Protein AF-A0A957JE75-F1 (afdb_monomer_lite)

Foldseek 3Di:
DEEFEDAEPQAAAQRDEAAEEADEALYEQEAGEYQAQRHYEYAEAYEYEYALYEYENAYHVPLHASHYEAHYAYEYEAFQAEQDYPAAAEHENHHAEEYEYEYFLAEFERYCEDEEYHHYAAEYELYEYEHYVYPYYDDYHYPPLYYYDDQCFVDVPVVGRAGDPPGPQAQRGDDPPDQAASVRHGPPQPPHGGRHRDHHFDWAPWDKDKPPPPEAEAPDKIWMAIDTPTGDPKWKWKDQQQPDDIDTDGGDIDHRHDFDWTFMKMWIADSNGIDIDTDTHGYDYDPDPDDDPDDDDD

Radius of gyration: 26.97 Å; chains: 1; bounding box: 72×31×98 Å

Structure (mmCIF, N/CA/C/O backbone):
data_AF-A0A957JE75-F1
#
_entry.id   AF-A0A957JE75-F1
#
loop_
_atom_site.group_PDB
_atom_site.id
_atom_site.type_symbol
_atom_site.label_atom_id
_atom_site.label_alt_id
_atom_site.label_comp_id
_atom_site.label_asym_id
_atom_site.label_entity_id
_atom_site.label_seq_id
_atom_site.pdbx_PDB_ins_code
_atom_site.Cartn_x
_atom_site.Cartn_y
_atom_site.Cartn_z
_atom_site.occupancy
_atom_site.B_iso_or_equiv
_atom_site.auth_seq_id
_atom_site.auth_comp_id
_atom_site.auth_asym_id
_atom_site.auth_atom_id
_atom_site.pdbx_PDB_model_num
ATOM 1 N N . ASP A 1 1 ? -2.297 -13.844 -1.489 1.00 67.19 1 ASP A N 1
ATOM 2 C CA . ASP A 1 1 ? -1.124 -13.106 -2.004 1.00 67.19 1 ASP A CA 1
ATOM 3 C C . ASP A 1 1 ? 0.099 -14.006 -1.980 1.00 67.19 1 ASP A C 1
ATOM 5 O O . ASP A 1 1 ? 0.090 -15.007 -1.263 1.00 67.19 1 ASP A O 1
ATOM 9 N N . SER A 1 2 ? 1.087 -13.730 -2.832 1.00 89.56 2 SER A N 1
ATOM 10 C CA . SER A 1 2 ? 2.343 -14.497 -2.901 1.00 89.56 2 SER A CA 1
ATOM 11 C C . SER A 1 2 ? 3.519 -13.620 -2.486 1.00 89.56 2 SER A C 1
ATOM 13 O O . SER A 1 2 ? 3.562 -12.448 -2.843 1.00 89.56 2 SER A O 1
ATOM 15 N N . GLU A 1 3 ? 4.491 -14.191 -1.779 1.00 96.00 3 GLU A N 1
ATOM 16 C CA . GLU A 1 3 ? 5.727 -13.504 -1.396 1.00 96.00 3 GLU A CA 1
ATOM 17 C C . GLU A 1 3 ? 6.937 -14.233 -1.992 1.00 96.00 3 GLU A C 1
ATOM 19 O O . GLU A 1 3 ? 7.058 -15.456 -1.890 1.00 96.00 3 GLU A O 1
ATOM 24 N N . ILE A 1 4 ? 7.827 -13.472 -2.628 1.00 97.38 4 ILE A N 1
ATOM 25 C CA . ILE A 1 4 ? 9.113 -13.917 -3.163 1.00 97.38 4 ILE A CA 1
ATOM 26 C C . ILE A 1 4 ? 10.176 -13.035 -2.516 1.00 97.38 4 ILE A C 1
ATOM 28 O O . ILE A 1 4 ? 10.316 -11.865 -2.881 1.00 97.38 4 ILE A O 1
ATOM 32 N N . ALA A 1 5 ? 10.910 -13.575 -1.542 1.00 97.31 5 ALA A N 1
ATOM 33 C CA . ALA A 1 5 ? 11.792 -12.763 -0.714 1.00 97.31 5 ALA A CA 1
ATOM 34 C C . ALA A 1 5 ? 13.166 -13.379 -0.437 1.00 97.31 5 ALA A C 1
ATOM 36 O O . ALA A 1 5 ? 13.304 -14.596 -0.311 1.00 97.31 5 ALA A O 1
ATOM 37 N N . GLY A 1 6 ? 14.174 -12.511 -0.300 1.00 96.56 6 GLY A N 1
ATOM 38 C CA . GLY A 1 6 ? 15.517 -12.868 0.169 1.00 96.56 6 GLY A CA 1
ATOM 39 C C . GLY A 1 6 ? 16.325 -13.760 -0.776 1.00 96.56 6 GLY A C 1
ATOM 40 O O . GLY A 1 6 ? 17.253 -14.436 -0.329 1.00 96.56 6 GLY A O 1
ATOM 41 N N . ASN A 1 7 ? 15.971 -13.808 -2.062 1.00 97.06 7 ASN A N 1
ATOM 42 C CA . ASN A 1 7 ? 16.702 -14.595 -3.051 1.00 97.06 7 ASN A CA 1
ATOM 43 C C . ASN A 1 7 ? 17.940 -13.834 -3.540 1.00 97.06 7 ASN A C 1
ATOM 45 O O . ASN A 1 7 ? 17.863 -12.636 -3.782 1.00 97.06 7 ASN A O 1
ATOM 49 N N . ASP A 1 8 ? 19.059 -14.527 -3.748 1.00 95.94 8 ASP A N 1
ATOM 50 C CA . ASP A 1 8 ? 20.241 -13.988 -4.433 1.00 95.94 8 ASP A CA 1
ATOM 51 C C . ASP A 1 8 ? 20.645 -14.955 -5.546 1.00 95.94 8 ASP A C 1
ATOM 53 O O . ASP A 1 8 ? 21.126 -16.064 -5.296 1.00 95.94 8 ASP A O 1
ATOM 57 N N . SER A 1 9 ? 20.395 -14.556 -6.792 1.00 91.31 9 SER A N 1
ATOM 58 C CA . SER A 1 9 ? 20.677 -15.407 -7.952 1.00 91.31 9 SER A CA 1
ATOM 59 C C . SER A 1 9 ? 22.119 -15.289 -8.452 1.00 91.31 9 SER A C 1
ATOM 61 O O . SER A 1 9 ? 22.560 -16.131 -9.238 1.00 91.31 9 SER A O 1
ATOM 63 N N . GLY A 1 10 ? 22.835 -14.209 -8.105 1.00 86.44 10 GLY A N 1
ATOM 64 C CA . GLY A 1 10 ? 24.085 -13.803 -8.765 1.00 86.44 10 GLY A CA 1
ATOM 65 C C . GLY A 1 10 ? 23.980 -13.557 -10.287 1.00 86.44 10 GLY A C 1
ATOM 66 O O . GLY A 1 10 ? 24.978 -13.241 -10.939 1.00 86.44 10 GLY A O 1
ATOM 67 N N . HIS A 1 11 ? 22.786 -13.695 -10.872 1.00 90.75 11 HIS A N 1
ATOM 68 C CA . HIS A 1 11 ? 22.499 -13.670 -12.306 1.00 90.75 11 HIS A CA 1
ATOM 69 C C . HIS A 1 11 ? 21.216 -12.861 -12.574 1.00 90.75 11 HIS A C 1
ATOM 71 O O . HIS A 1 11 ? 20.947 -11.882 -11.895 1.00 90.75 11 HIS A O 1
ATOM 77 N N . TYR A 1 12 ? 20.453 -13.157 -13.621 1.00 93.31 12 TYR A N 1
ATOM 78 C CA . TYR A 1 12 ? 19.257 -12.384 -13.961 1.00 93.31 12 TYR A CA 1
ATOM 79 C C . TYR A 1 12 ? 18.046 -12.824 -13.138 1.00 93.31 12 TYR A C 1
ATOM 81 O O . TYR A 1 12 ? 17.844 -14.024 -12.973 1.00 93.31 12 TYR A O 1
ATOM 89 N N . GLY A 1 13 ? 17.219 -11.863 -12.714 1.00 90.69 13 GLY A N 1
ATOM 90 C CA . GLY A 1 13 ? 15.963 -12.143 -12.017 1.00 90.69 13 GLY A CA 1
ATOM 91 C C . GLY A 1 13 ? 16.210 -12.680 -10.616 1.00 90.69 13 GLY A C 1
ATOM 92 O O . GLY A 1 13 ? 16.097 -13.882 -10.405 1.00 90.69 13 GLY A O 1
ATOM 93 N N . GLY A 1 14 ? 16.555 -11.799 -9.673 1.00 95.50 14 GLY A N 1
ATOM 94 C CA . GLY A 1 14 ? 16.825 -12.201 -8.290 1.00 95.50 14 GLY A CA 1
ATOM 95 C C . GLY A 1 14 ? 15.646 -12.945 -7.667 1.00 95.50 14 GLY A C 1
ATOM 96 O O . GLY A 1 14 ? 15.829 -14.040 -7.147 1.00 95.50 14 GLY A O 1
ATOM 97 N N . GLY A 1 15 ? 14.436 -12.391 -7.781 1.00 96.25 15 GLY A N 1
ATOM 98 C CA . GLY A 1 15 ? 13.202 -13.044 -7.339 1.00 96.25 15 GLY A CA 1
ATOM 99 C C . GLY A 1 15 ? 12.571 -13.922 -8.420 1.00 96.25 15 GLY A C 1
ATOM 100 O O . GLY A 1 15 ? 12.291 -15.097 -8.193 1.00 96.25 15 GLY A O 1
ATOM 101 N N . LEU A 1 16 ? 12.335 -13.355 -9.605 1.00 95.31 16 LEU A N 1
ATOM 102 C CA . LEU A 1 16 ? 11.682 -14.051 -10.713 1.00 95.31 16 LEU A CA 1
ATOM 103 C C . LEU A 1 16 ? 12.345 -13.741 -12.054 1.00 95.31 16 LEU A C 1
ATOM 105 O O . LEU A 1 16 ? 12.547 -12.584 -12.421 1.00 95.31 16 LEU A O 1
ATOM 109 N N . ILE A 1 17 ? 12.585 -14.793 -12.834 1.00 94.00 17 ILE A N 1
ATOM 110 C CA . ILE A 1 17 ? 12.928 -14.689 -14.249 1.00 94.00 17 ILE A CA 1
ATOM 111 C C . ILE A 1 17 ? 11.758 -15.156 -15.117 1.00 94.00 17 ILE A C 1
ATOM 113 O O . ILE A 1 17 ? 11.240 -16.262 -14.964 1.00 94.00 17 ILE A O 1
ATOM 117 N N . VAL A 1 18 ? 11.353 -14.308 -16.059 1.00 92.06 18 VAL A N 1
ATOM 118 C CA . VAL A 1 18 ? 10.288 -14.579 -17.022 1.00 92.06 18 VAL A CA 1
ATOM 119 C C . VAL A 1 18 ? 10.886 -14.632 -18.422 1.00 92.06 18 VAL A C 1
ATOM 121 O O . VAL A 1 18 ? 11.331 -13.628 -18.976 1.00 92.06 18 VAL A O 1
ATOM 124 N N . TYR A 1 19 ? 10.879 -15.823 -19.019 1.00 88.69 19 TYR A N 1
ATOM 125 C CA . TYR A 1 19 ? 11.304 -16.001 -20.408 1.00 88.69 19 TYR A CA 1
ATOM 126 C C . TYR A 1 19 ? 10.191 -15.697 -21.413 1.00 88.69 19 TYR A C 1
ATOM 128 O O . TYR A 1 19 ? 10.504 -15.416 -22.554 1.00 88.69 19 TYR A O 1
ATOM 136 N N . GLY A 1 20 ? 8.914 -15.777 -21.037 1.00 86.12 20 GLY A N 1
ATOM 137 C CA . GLY A 1 20 ? 7.776 -15.580 -21.943 1.00 86.12 20 GLY A CA 1
ATOM 138 C C . GLY A 1 20 ? 6.966 -14.326 -21.623 1.00 86.12 20 GLY A C 1
ATOM 139 O O . GLY A 1 20 ? 7.522 -13.301 -21.233 1.00 86.12 20 GLY A O 1
ATOM 140 N N . GLY A 1 21 ? 5.643 -14.428 -21.789 1.00 87.88 21 GLY A N 1
ATOM 141 C CA . GLY A 1 21 ? 4.718 -13.376 -21.374 1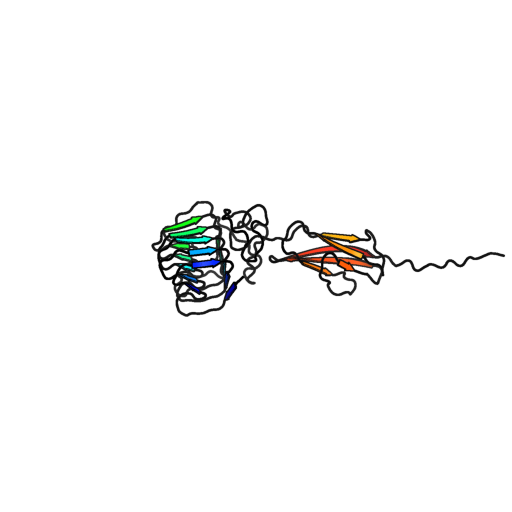.00 87.88 21 GLY A CA 1
ATOM 142 C C . GLY A 1 21 ? 4.731 -13.180 -19.860 1.00 87.88 21 GLY A C 1
ATOM 143 O O . GLY A 1 21 ? 4.819 -14.150 -19.104 1.00 87.88 21 GLY A O 1
ATOM 144 N N . LEU A 1 22 ? 4.670 -11.922 -19.432 1.00 89.88 22 LEU A N 1
ATOM 145 C CA . LEU A 1 22 ? 4.653 -11.542 -18.023 1.00 89.88 22 LEU A CA 1
ATOM 146 C C . LEU A 1 22 ? 3.202 -11.450 -17.539 1.00 89.88 22 LEU A C 1
ATOM 148 O O . LEU A 1 22 ? 2.389 -10.728 -18.103 1.00 89.88 22 LEU A O 1
ATOM 152 N N . THR A 1 23 ? 2.846 -12.181 -16.492 1.00 93.25 23 THR A N 1
ATOM 153 C CA . THR A 1 23 ? 1.568 -11.988 -15.797 1.00 93.25 23 THR A CA 1
ATOM 154 C C . THR A 1 23 ? 1.815 -12.206 -14.324 1.00 93.25 23 THR A C 1
ATOM 156 O O . THR A 1 23 ? 1.984 -13.341 -13.881 1.00 93.25 23 THR A O 1
ATOM 159 N N . VAL A 1 24 ? 1.904 -11.110 -13.581 1.00 95.12 24 VAL A N 1
ATOM 160 C CA . VAL A 1 24 ? 2.144 -11.150 -12.141 1.00 95.12 24 VAL A CA 1
ATOM 161 C C . VAL A 1 24 ? 1.224 -10.143 -11.484 1.00 95.12 24 VAL A C 1
ATOM 163 O O . VAL A 1 24 ? 1.223 -8.967 -11.842 1.00 95.12 24 VAL A O 1
ATOM 166 N N . SER A 1 25 ? 0.440 -10.606 -10.521 1.00 96.56 25 SER A N 1
ATOM 167 C CA . SER A 1 25 ? -0.426 -9.734 -9.747 1.00 96.56 25 SER A CA 1
ATOM 168 C C . SER A 1 25 ? -0.441 -10.116 -8.282 1.00 96.56 25 SER A C 1
ATOM 170 O O . SER A 1 25 ? -0.332 -11.307 -7.978 1.00 96.56 25 SER A O 1
ATOM 172 N N . ARG A 1 26 ? -0.625 -9.138 -7.388 1.00 96.12 26 ARG A N 1
ATOM 173 C CA . ARG A 1 26 ? -0.749 -9.372 -5.938 1.00 96.12 26 ARG A CA 1
ATOM 174 C C . ARG A 1 26 ? 0.416 -10.191 -5.370 1.00 96.12 26 ARG A C 1
ATOM 176 O O . ARG A 1 26 ? 0.237 -11.161 -4.625 1.00 96.12 26 ARG A O 1
ATOM 183 N N . THR A 1 27 ? 1.621 -9.841 -5.816 1.00 97.62 27 THR A N 1
ATOM 184 C CA . THR A 1 27 ? 2.875 -10.463 -5.388 1.00 97.62 27 THR A CA 1
ATOM 185 C C . THR A 1 27 ? 3.784 -9.432 -4.735 1.00 97.62 27 THR A C 1
ATOM 187 O O . THR A 1 27 ? 4.007 -8.353 -5.286 1.00 97.62 27 THR A O 1
ATOM 190 N N . ALA A 1 28 ? 4.350 -9.791 -3.588 1.00 97.56 28 ALA A N 1
ATOM 191 C CA . ALA A 1 28 ? 5.412 -9.038 -2.944 1.00 97.56 28 ALA A CA 1
ATOM 192 C C . ALA A 1 28 ? 6.782 -9.628 -3.308 1.00 97.56 28 ALA A C 1
ATOM 194 O O . ALA A 1 28 ? 7.066 -10.793 -3.037 1.00 97.56 28 ALA A O 1
ATOM 195 N N . PHE A 1 29 ? 7.639 -8.813 -3.914 1.00 98.19 29 PHE A N 1
ATOM 196 C CA . PHE A 1 29 ? 9.048 -9.093 -4.162 1.00 98.19 29 PHE A CA 1
ATOM 197 C C . PHE A 1 29 ? 9.873 -8.301 -3.155 1.00 98.19 29 PHE A C 1
ATOM 199 O O . PHE A 1 29 ? 9.954 -7.077 -3.270 1.00 98.19 29 PHE A O 1
ATOM 206 N N . ILE A 1 30 ? 10.477 -8.969 -2.174 1.00 97.81 30 ILE A N 1
ATOM 207 C CA . ILE A 1 30 ? 11.139 -8.291 -1.052 1.00 97.81 30 ILE A CA 1
ATOM 208 C C . ILE A 1 30 ? 12.606 -8.708 -0.957 1.00 97.81 30 ILE A C 1
ATOM 210 O O . ILE A 1 30 ? 12.916 -9.880 -0.768 1.00 97.81 30 ILE A O 1
ATOM 214 N N . ARG A 1 31 ? 13.533 -7.749 -1.025 1.00 97.75 31 ARG A N 1
ATOM 215 C CA . ARG A 1 31 ? 14.968 -7.990 -0.773 1.00 97.75 31 ARG A CA 1
ATOM 216 C C . ARG A 1 31 ? 15.582 -9.085 -1.644 1.00 97.75 31 ARG A C 1
ATOM 218 O O . ARG A 1 31 ? 16.408 -9.861 -1.173 1.00 97.75 31 ARG A O 1
ATOM 225 N N . ASN A 1 32 ? 15.167 -9.166 -2.906 1.00 98.25 32 ASN A N 1
ATOM 226 C CA . ASN A 1 32 ? 15.790 -10.065 -3.869 1.00 98.25 32 ASN A CA 1
ATOM 227 C C . ASN A 1 32 ? 16.940 -9.368 -4.595 1.00 98.25 32 ASN A C 1
ATOM 229 O O . ASN A 1 32 ? 16.819 -8.210 -4.990 1.00 98.25 32 ASN A O 1
ATOM 233 N N . GLU A 1 33 ? 18.027 -10.092 -4.813 1.00 97.94 33 GLU A N 1
ATOM 234 C CA . GLU A 1 33 ? 19.267 -9.607 -5.400 1.00 97.94 33 GLU A CA 1
ATOM 235 C C . GLU A 1 33 ? 19.603 -10.379 -6.689 1.0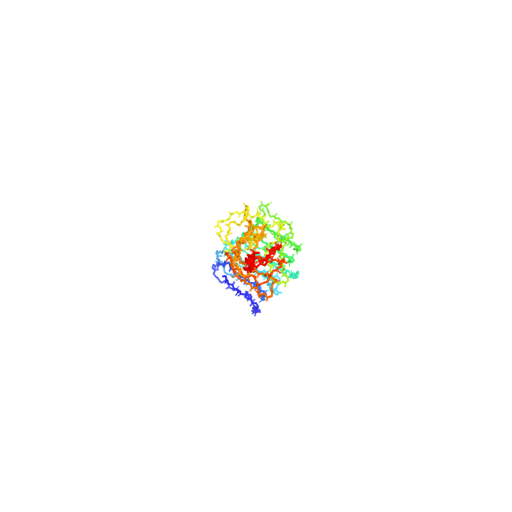0 97.94 33 GLU A C 1
ATOM 237 O O . GLU A 1 33 ? 19.484 -11.605 -6.798 1.00 97.94 33 GLU A O 1
ATOM 242 N N . GLY A 1 34 ? 20.026 -9.640 -7.711 1.00 96.75 34 GLY A N 1
ATOM 243 C CA . GLY A 1 34 ? 20.479 -10.193 -8.982 1.00 96.75 34 GLY A CA 1
ATOM 244 C C . GLY A 1 34 ? 21.497 -9.289 -9.669 1.00 96.75 34 GLY A C 1
ATOM 245 O O . GLY A 1 34 ? 21.784 -8.177 -9.245 1.00 96.75 34 GLY A O 1
ATOM 246 N N . LEU A 1 35 ? 22.055 -9.741 -10.783 1.00 96.94 35 LEU A N 1
ATOM 247 C CA . LEU A 1 35 ? 22.851 -8.929 -11.695 1.00 96.94 35 LEU A CA 1
ATOM 248 C C . LEU A 1 35 ? 21.992 -7.848 -12.370 1.00 96.94 35 LEU A C 1
ATOM 250 O O . LEU A 1 35 ? 22.418 -6.699 -12.455 1.00 96.94 35 LEU A O 1
ATOM 254 N N . ARG A 1 36 ? 20.795 -8.213 -12.846 1.00 95.81 36 ARG A N 1
ATOM 255 C CA . ARG A 1 36 ? 19.779 -7.338 -13.465 1.00 95.81 36 ARG A CA 1
ATOM 256 C C . ARG A 1 36 ? 18.399 -7.824 -13.058 1.00 95.81 36 ARG A C 1
ATOM 258 O O . ARG A 1 36 ? 18.188 -9.039 -13.063 1.00 95.81 36 ARG A O 1
ATOM 265 N N . GLY A 1 37 ? 17.470 -6.908 -12.798 1.00 96.50 37 GLY A N 1
ATOM 266 C CA . GLY A 1 37 ? 16.121 -7.284 -12.372 1.00 96.50 37 GLY A CA 1
ATOM 267 C C . GLY A 1 37 ? 16.162 -7.943 -11.000 1.00 96.50 37 GLY A C 1
ATOM 268 O O . GLY A 1 37 ? 16.026 -9.160 -10.912 1.00 96.50 37 GLY A O 1
ATOM 269 N N . GLY A 1 38 ? 16.419 -7.166 -9.947 1.00 97.44 38 GLY A N 1
ATOM 270 C CA . GLY A 1 38 ? 16.516 -7.701 -8.586 1.00 97.44 38 GLY A CA 1
ATOM 271 C C . GLY A 1 38 ? 15.239 -8.420 -8.172 1.00 97.44 38 GLY A C 1
ATOM 272 O O . GLY A 1 38 ? 15.268 -9.599 -7.841 1.00 97.44 38 GLY A O 1
ATOM 273 N N . GLY A 1 39 ? 14.095 -7.748 -8.303 1.00 97.69 39 GLY A N 1
ATOM 274 C CA . GLY A 1 39 ? 12.789 -8.373 -8.100 1.00 97.69 39 GLY A CA 1
ATOM 275 C C . GLY A 1 39 ? 12.414 -9.281 -9.268 1.00 97.69 39 GLY A C 1
ATOM 276 O O . GLY A 1 39 ? 12.197 -10.479 -9.090 1.00 97.69 39 GLY A O 1
ATOM 277 N N . LEU A 1 40 ? 12.368 -8.711 -10.474 1.00 96.81 40 LEU A N 1
ATOM 278 C CA . LEU A 1 40 ? 11.897 -9.390 -11.676 1.00 96.81 40 LEU A CA 1
ATOM 279 C C . LEU A 1 40 ? 12.745 -9.057 -12.905 1.00 96.81 40 LEU A C 1
ATOM 281 O O . LEU A 1 40 ? 13.075 -7.900 -13.165 1.00 96.81 40 LEU A O 1
ATOM 285 N N . TYR A 1 41 ? 13.027 -10.075 -13.715 1.00 95.88 41 TYR A N 1
ATOM 286 C CA . TYR A 1 41 ? 13.671 -9.943 -15.019 1.00 95.88 41 TYR A CA 1
ATOM 287 C C . TYR A 1 41 ? 12.813 -10.575 -16.120 1.00 95.88 41 TYR A C 1
ATOM 289 O O . TYR A 1 41 ? 12.533 -11.771 -16.068 1.00 95.88 41 TYR A O 1
ATOM 297 N N . GLN A 1 42 ? 12.447 -9.807 -17.149 1.00 93.12 42 GLN A N 1
ATOM 298 C CA . GLN A 1 42 ? 11.781 -10.318 -18.352 1.00 93.12 42 GLN A CA 1
ATOM 299 C C . GLN A 1 42 ? 12.757 -10.350 -19.539 1.00 93.12 42 GLN A C 1
ATOM 301 O O . GLN A 1 42 ? 13.325 -9.319 -19.910 1.00 93.12 42 GLN A O 1
ATOM 306 N N . GLN A 1 43 ? 12.953 -11.534 -20.139 1.00 84.69 43 GLN A N 1
ATOM 307 C CA . GLN A 1 43 ? 14.013 -11.766 -21.128 1.00 84.69 43 GLN A CA 1
ATOM 308 C C . GLN A 1 43 ? 13.591 -11.694 -22.598 1.00 84.69 43 GLN A C 1
ATOM 310 O O . GLN A 1 43 ? 14.335 -11.111 -23.382 1.00 84.69 43 GLN A O 1
ATOM 315 N N . LEU A 1 44 ? 12.515 -12.377 -23.015 1.00 78.56 44 LEU A N 1
ATOM 316 C CA . LEU A 1 44 ? 12.165 -12.501 -24.441 1.00 78.56 44 LEU A CA 1
ATOM 317 C C . LEU A 1 44 ? 11.045 -11.548 -24.841 1.00 78.56 44 LEU A C 1
ATOM 319 O O . LEU A 1 44 ? 10.346 -10.982 -24.006 1.00 78.56 44 LEU A O 1
ATOM 323 N N . THR A 1 45 ? 10.892 -11.405 -26.157 1.00 80.00 45 THR A N 1
ATOM 324 C CA . THR A 1 45 ? 9.856 -10.591 -26.775 1.00 80.00 45 THR A CA 1
ATOM 325 C C . THR A 1 45 ? 8.477 -11.181 -26.520 1.00 80.00 45 THR A C 1
ATOM 327 O O . THR A 1 45 ? 8.073 -12.124 -27.202 1.00 80.00 45 THR A O 1
ATOM 330 N N . ALA A 1 46 ? 7.772 -10.643 -2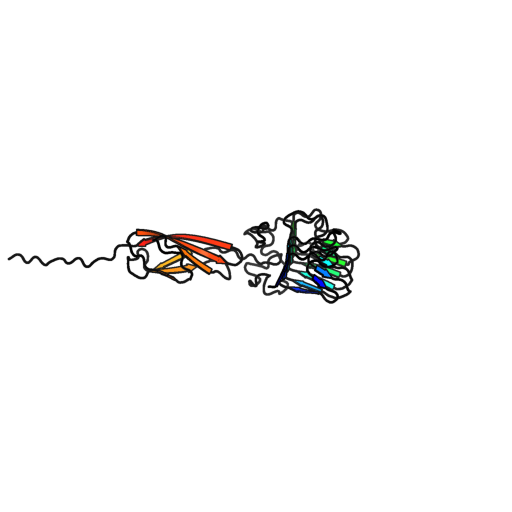5.530 1.00 85.94 46 ALA A N 1
ATOM 331 C CA . ALA A 1 46 ? 6.416 -11.038 -25.196 1.00 85.94 46 ALA A CA 1
ATOM 332 C C . ALA A 1 46 ? 5.681 -9.913 -24.465 1.00 85.94 46 ALA A C 1
ATOM 334 O O . ALA A 1 46 ? 6.292 -9.116 -23.749 1.00 85.94 46 ALA A O 1
ATOM 335 N N . ASP A 1 47 ? 4.364 -9.887 -24.634 1.00 92.75 47 ASP A N 1
ATOM 336 C CA . ASP A 1 47 ? 3.502 -8.951 -23.924 1.00 92.75 47 ASP A CA 1
ATOM 337 C C . ASP A 1 47 ? 3.428 -9.302 -22.433 1.00 92.75 47 ASP A C 1
ATOM 339 O O . ASP A 1 47 ? 3.677 -10.443 -22.020 1.00 92.75 47 ASP A O 1
ATOM 343 N N . GLY A 1 48 ? 3.123 -8.303 -21.614 1.00 93.19 48 GLY A N 1
ATOM 344 C CA . GLY A 1 48 ? 3.219 -8.410 -20.172 1.00 93.19 48 GLY A CA 1
ATOM 345 C C . GLY A 1 48 ? 2.230 -7.533 -19.426 1.00 93.19 48 GLY A C 1
ATOM 346 O O . GLY A 1 48 ? 1.944 -6.419 -19.846 1.00 93.19 48 GLY A O 1
ATOM 347 N N . ILE A 1 49 ? 1.751 -8.021 -18.290 1.00 95.19 49 ILE A N 1
ATOM 348 C CA . ILE A 1 49 ? 0.965 -7.256 -17.328 1.00 95.19 49 ILE A CA 1
ATOM 349 C C . ILE A 1 49 ? 1.530 -7.529 -15.933 1.00 95.19 49 ILE A C 1
ATOM 351 O O . ILE A 1 49 ? 1.658 -8.685 -15.518 1.00 95.19 49 ILE A O 1
ATOM 355 N N . ALA A 1 50 ? 1.861 -6.464 -15.208 1.00 96.88 50 ALA A N 1
ATOM 356 C CA . ALA A 1 50 ? 2.181 -6.521 -13.790 1.00 96.88 50 ALA A CA 1
ATOM 357 C C . ALA A 1 50 ? 1.287 -5.541 -13.024 1.00 96.88 50 ALA A C 1
ATOM 359 O O . ALA A 1 50 ? 1.408 -4.330 -13.214 1.00 96.88 50 ALA A O 1
ATOM 360 N N . THR A 1 51 ? 0.403 -6.061 -12.167 1.00 97.94 51 THR A N 1
ATOM 361 C CA . THR A 1 51 ? -0.585 -5.261 -11.424 1.00 97.94 51 THR A CA 1
ATOM 362 C C . THR A 1 51 ? -0.565 -5.515 -9.922 1.00 97.94 51 THR A C 1
ATOM 364 O O . THR A 1 51 ? -0.387 -6.649 -9.502 1.00 97.94 51 THR A O 1
ATOM 367 N N . ASN A 1 52 ? -0.787 -4.499 -9.087 1.00 97.56 52 ASN A N 1
ATOM 368 C CA . ASN A 1 52 ? -0.906 -4.666 -7.626 1.00 97.56 52 ASN A CA 1
ATOM 369 C C . ASN A 1 52 ? 0.283 -5.419 -7.010 1.00 97.56 52 ASN A C 1
ATOM 371 O O . ASN A 1 52 ? 0.091 -6.339 -6.219 1.00 97.56 52 ASN A O 1
ATOM 375 N N . ASN A 1 53 ? 1.511 -5.124 -7.439 1.00 98.31 53 ASN A N 1
ATOM 376 C CA . ASN A 1 53 ? 2.693 -5.793 -6.895 1.00 98.31 53 ASN A CA 1
ATOM 377 C C . ASN A 1 53 ? 3.514 -4.826 -6.053 1.00 98.31 53 ASN A C 1
ATOM 379 O O . ASN A 1 53 ? 3.681 -3.656 -6.404 1.00 98.31 53 ASN A O 1
ATOM 383 N N . LEU A 1 54 ? 4.089 -5.360 -4.982 1.00 98.31 54 LEU A N 1
ATOM 384 C CA . LEU A 1 54 ? 5.063 -4.668 -4.155 1.00 98.31 54 LEU A CA 1
ATOM 385 C C . LEU A 1 54 ? 6.468 -5.101 -4.571 1.00 98.31 54 LEU A C 1
ATOM 387 O O . LEU A 1 54 ? 6.760 -6.292 -4.633 1.00 98.31 54 LEU A O 1
ATOM 391 N N . PHE A 1 55 ? 7.356 -4.142 -4.805 1.00 98.56 55 PHE A N 1
ATOM 392 C CA . PHE A 1 55 ? 8.787 -4.370 -4.959 1.00 98.56 55 PHE A CA 1
ATOM 393 C C . PHE A 1 55 ? 9.524 -3.559 -3.901 1.00 98.56 55 PHE A C 1
ATOM 395 O O . PHE A 1 55 ? 9.731 -2.356 -4.063 1.00 98.56 55 PHE A O 1
ATOM 402 N N . LEU A 1 56 ? 9.935 -4.228 -2.829 1.00 98.00 56 LEU A N 1
ATOM 403 C CA . LEU A 1 56 ? 10.570 -3.598 -1.681 1.00 98.00 56 LEU A CA 1
ATOM 404 C C . LEU A 1 56 ? 12.025 -4.038 -1.561 1.00 98.00 56 LEU A C 1
ATOM 406 O O . LEU A 1 56 ? 12.318 -5.230 -1.535 1.00 98.00 56 LEU A O 1
ATOM 410 N N . ASP A 1 57 ? 12.943 -3.078 -1.475 1.00 97.81 57 ASP A N 1
ATOM 411 C CA . ASP A 1 57 ? 14.364 -3.332 -1.211 1.00 97.81 57 ASP A CA 1
ATOM 412 C C . ASP A 1 57 ? 15.023 -4.352 -2.170 1.00 97.81 57 ASP A C 1
ATOM 414 O O . ASP A 1 57 ? 15.984 -5.022 -1.802 1.00 97.81 57 ASP A O 1
ATOM 418 N N . ASN A 1 58 ? 14.552 -4.491 -3.409 1.00 98.19 58 ASN A N 1
ATOM 419 C CA . ASN A 1 58 ? 15.202 -5.380 -4.377 1.00 98.19 58 ASN A CA 1
ATOM 420 C C . ASN A 1 58 ? 16.467 -4.737 -4.965 1.00 98.19 58 ASN A C 1
ATOM 422 O O . ASN A 1 58 ? 16.548 -3.517 -5.123 1.00 98.19 58 ASN A O 1
ATOM 426 N N . GLY A 1 59 ? 17.470 -5.539 -5.315 1.00 97.75 59 GLY A N 1
ATOM 427 C CA . GLY A 1 59 ? 18.768 -5.062 -5.776 1.00 97.75 59 GLY A CA 1
ATOM 428 C C . GLY A 1 59 ? 19.276 -5.692 -7.063 1.00 97.75 59 GLY A C 1
ATOM 429 O O . GLY A 1 59 ? 19.090 -6.870 -7.349 1.00 97.75 59 GLY A O 1
ATOM 430 N N . ALA A 1 60 ? 19.916 -4.853 -7.875 1.00 97.69 60 ALA A N 1
ATOM 431 C CA . ALA A 1 60 ? 20.538 -5.230 -9.128 1.00 97.69 60 ALA A CA 1
ATOM 432 C C . ALA A 1 60 ? 21.983 -4.728 -9.099 1.00 97.69 60 ALA A C 1
ATOM 434 O O . ALA A 1 60 ? 22.208 -3.519 -9.075 1.00 97.69 60 ALA A O 1
ATOM 435 N N . ALA A 1 61 ? 22.966 -5.628 -9.118 1.00 97.50 61 ALA A N 1
ATOM 436 C CA . ALA A 1 61 ? 24.385 -5.275 -9.027 1.00 97.50 61 ALA A CA 1
ATOM 437 C C . ALA A 1 61 ? 24.866 -4.388 -10.192 1.00 97.50 61 ALA A C 1
ATOM 439 O O . ALA A 1 61 ? 25.822 -3.631 -10.048 1.00 97.50 61 ALA A O 1
ATOM 440 N N . SER A 1 62 ? 24.201 -4.464 -11.350 1.00 96.62 62 SER A N 1
ATOM 441 C CA . SER A 1 62 ? 24.456 -3.572 -12.492 1.00 96.62 62 SER A CA 1
ATOM 442 C C . SER A 1 62 ? 23.856 -2.168 -12.341 1.00 96.62 62 SER A C 1
ATOM 444 O O . SER A 1 62 ? 24.167 -1.297 -13.149 1.00 96.62 62 SER A O 1
ATOM 446 N N . GLY A 1 63 ? 22.972 -1.951 -11.361 1.00 96.69 63 GLY A N 1
ATOM 447 C CA . GLY A 1 63 ? 22.124 -0.760 -11.263 1.00 96.69 63 GLY A CA 1
ATOM 448 C C . GLY A 1 63 ? 20.971 -0.733 -12.276 1.00 96.69 63 GLY A C 1
ATOM 449 O O . GLY A 1 63 ? 20.232 0.247 -12.339 1.00 96.69 63 GLY A O 1
ATOM 450 N N . GLU A 1 64 ? 20.791 -1.783 -13.084 1.00 96.19 64 GLU A N 1
ATOM 451 C CA . GLU A 1 64 ? 19.725 -1.863 -14.084 1.00 96.19 64 GLU A CA 1
ATOM 452 C C . GLU A 1 64 ? 18.541 -2.675 -13.540 1.00 96.19 64 GLU A C 1
ATOM 454 O O . GLU A 1 64 ? 18.555 -3.911 -13.534 1.00 96.19 64 GLU A O 1
ATOM 459 N N . GLY A 1 65 ? 17.496 -1.964 -13.112 1.00 97.38 65 GLY A N 1
ATOM 460 C CA . GLY A 1 65 ? 16.232 -2.568 -12.707 1.00 97.38 65 GLY A CA 1
ATOM 461 C C . GLY A 1 65 ? 16.343 -3.242 -11.348 1.00 97.38 65 GLY A C 1
ATOM 462 O O . GLY A 1 65 ? 16.302 -4.466 -11.254 1.00 97.38 65 GLY A O 1
ATOM 463 N N . HIS A 1 66 ? 16.501 -2.448 -10.292 1.00 98.44 66 HIS A N 1
ATOM 464 C CA . HIS A 1 66 ? 16.444 -2.929 -8.913 1.00 98.44 66 HIS A CA 1
ATOM 465 C C . HIS A 1 66 ? 15.151 -3.709 -8.664 1.00 98.44 66 HIS A C 1
ATOM 467 O O . HIS A 1 66 ? 15.194 -4.849 -8.209 1.00 98.44 66 HIS A O 1
ATOM 473 N N . ALA A 1 67 ? 14.015 -3.144 -9.062 1.00 98.38 67 ALA A N 1
ATOM 474 C CA . ALA A 1 67 ? 12.724 -3.803 -8.992 1.00 98.38 67 ALA A CA 1
ATOM 475 C C . ALA A 1 67 ? 12.461 -4.641 -10.249 1.00 98.38 67 ALA A C 1
ATOM 477 O O . ALA A 1 67 ? 12.306 -5.858 -10.150 1.00 98.38 67 ALA A O 1
ATOM 478 N N . LEU A 1 68 ? 12.448 -4.008 -11.428 1.00 97.62 68 LEU A N 1
ATOM 479 C CA . LEU A 1 68 ? 12.098 -4.662 -12.690 1.00 97.62 68 LEU A CA 1
ATOM 480 C C . LEU A 1 68 ? 13.122 -4.361 -13.783 1.00 97.62 68 LEU A C 1
ATOM 482 O O . LEU A 1 68 ? 13.470 -3.206 -14.032 1.00 97.62 68 LEU A O 1
ATOM 486 N N . TYR A 1 69 ? 13.531 -5.399 -14.505 1.00 97.12 69 TYR A N 1
ATOM 487 C CA . TYR A 1 69 ? 14.288 -5.279 -15.745 1.00 97.12 69 TYR A CA 1
ATOM 488 C C . TYR A 1 69 ? 13.492 -5.856 -16.916 1.00 97.12 69 TYR A C 1
ATOM 490 O O . TYR A 1 69 ? 13.154 -7.041 -16.921 1.00 97.12 69 TYR A O 1
ATOM 498 N N . LEU A 1 70 ? 13.239 -5.029 -17.930 1.00 95.31 70 LEU A N 1
ATOM 499 C CA . LEU A 1 70 ? 12.499 -5.375 -19.143 1.00 95.31 70 LEU A CA 1
ATOM 500 C C . LEU A 1 70 ? 13.467 -5.387 -20.335 1.00 95.31 70 LEU A C 1
ATOM 502 O O . LEU A 1 70 ? 13.817 -4.346 -20.901 1.00 95.31 70 LEU A O 1
ATOM 506 N N . GLY A 1 71 ? 13.964 -6.583 -20.664 1.00 88.81 71 GLY A N 1
ATOM 507 C CA . GLY A 1 71 ? 15.109 -6.778 -21.555 1.00 88.81 71 GLY A CA 1
ATOM 508 C C . GLY A 1 71 ? 14.798 -6.837 -23.050 1.00 88.81 71 GLY A C 1
ATOM 509 O O . GLY A 1 71 ? 15.666 -6.496 -23.855 1.00 88.81 71 GLY A O 1
ATOM 510 N N . ALA A 1 72 ? 13.592 -7.243 -23.448 1.00 78.69 72 ALA A N 1
ATOM 511 C CA . ALA A 1 72 ? 13.240 -7.454 -24.854 1.00 78.69 72 ALA A CA 1
ATOM 512 C C . ALA A 1 72 ? 11.852 -6.915 -25.213 1.00 78.69 72 ALA A C 1
ATOM 514 O O . ALA A 1 72 ? 11.008 -6.691 -24.352 1.00 78.69 72 ALA A O 1
ATOM 515 N N . GLY A 1 73 ? 11.640 -6.692 -26.514 1.00 72.12 73 GLY A N 1
ATOM 516 C CA . GLY A 1 73 ? 10.488 -5.947 -27.013 1.00 72.12 73 GLY A CA 1
ATOM 517 C C . GLY A 1 73 ? 9.146 -6.666 -26.871 1.00 72.12 73 GLY A C 1
ATOM 518 O O . GLY A 1 73 ? 9.046 -7.835 -27.168 1.00 72.12 73 GLY A O 1
ATOM 519 N N . GLY A 1 74 ? 8.098 -5.962 -26.475 1.00 89.12 74 GLY A N 1
ATOM 520 C CA . GLY A 1 74 ? 6.718 -6.438 -26.317 1.00 89.12 74 GLY A CA 1
ATOM 521 C C . GLY A 1 74 ? 5.874 -5.275 -25.798 1.00 89.12 74 GLY A C 1
ATOM 522 O O . GLY A 1 74 ? 6.432 -4.195 -25.591 1.00 89.12 74 GLY A O 1
ATOM 523 N N . GLN A 1 75 ? 4.567 -5.448 -25.615 1.00 94.75 75 GLN A N 1
ATOM 524 C CA . GLN A 1 75 ? 3.732 -4.476 -24.902 1.00 94.75 75 GLN A CA 1
ATOM 525 C C . GLN A 1 75 ? 3.650 -4.873 -23.427 1.00 94.75 75 GLN A C 1
ATOM 527 O O . GLN A 1 75 ? 3.073 -5.909 -23.109 1.00 94.75 75 GLN A O 1
ATOM 532 N N . VAL A 1 76 ? 4.223 -4.074 -22.527 1.00 96.12 76 VAL A N 1
ATOM 533 C CA . VAL A 1 76 ? 4.166 -4.325 -21.080 1.00 96.12 76 VAL A CA 1
ATOM 534 C C . VAL A 1 76 ? 3.382 -3.221 -20.383 1.00 96.12 76 VAL A C 1
ATOM 536 O O . VAL A 1 76 ? 3.740 -2.045 -20.467 1.00 96.12 76 VAL A O 1
ATOM 539 N N . GLU A 1 77 ? 2.332 -3.606 -19.668 1.00 97.31 77 GLU A N 1
ATOM 540 C CA . GLU A 1 77 ? 1.563 -2.723 -18.797 1.00 97.31 77 GLU A CA 1
ATOM 541 C C . GLU A 1 77 ? 1.956 -2.959 -17.338 1.00 97.31 77 GLU A C 1
ATOM 543 O O . GLU A 1 77 ? 1.851 -4.065 -16.806 1.00 97.31 77 GLU A O 1
ATOM 548 N N . LEU A 1 78 ? 2.431 -1.900 -16.696 1.00 98.56 78 LEU A N 1
ATOM 549 C CA . LEU A 1 78 ? 2.763 -1.853 -15.283 1.00 98.56 78 LEU A CA 1
ATOM 550 C C . LEU A 1 78 ? 1.748 -0.928 -14.616 1.00 98.56 78 LEU A C 1
ATOM 552 O O . LEU A 1 78 ? 1.693 0.256 -14.957 1.00 98.56 78 LEU A O 1
ATOM 556 N N . ALA A 1 79 ? 0.936 -1.449 -13.700 1.00 98.56 79 ALA A N 1
ATOM 557 C CA . ALA A 1 79 ? -0.054 -0.632 -13.009 1.00 98.56 79 ALA A CA 1
ATOM 558 C C . ALA A 1 79 ? -0.169 -0.967 -11.526 1.00 98.56 79 ALA A C 1
ATOM 560 O O . ALA A 1 79 ? 0.017 -2.117 -11.145 1.00 98.56 79 ALA A O 1
ATOM 561 N N . HIS A 1 80 ? -0.492 0.019 -10.686 1.00 98.69 80 HIS A N 1
ATOM 562 C CA . HIS A 1 80 ? -0.661 -0.209 -9.245 1.00 98.69 80 HIS A CA 1
ATOM 563 C C . HIS A 1 80 ? 0.542 -0.929 -8.628 1.00 98.69 80 HIS A C 1
ATOM 565 O O . HIS A 1 80 ? 0.413 -1.909 -7.900 1.00 98.69 80 HIS A O 1
ATOM 571 N N . LEU A 1 81 ? 1.749 -0.496 -8.988 1.00 98.88 81 LEU A N 1
ATOM 572 C CA . LEU A 1 81 ? 2.966 -1.005 -8.373 1.00 98.88 81 LEU A CA 1
ATOM 573 C C . LEU A 1 81 ? 3.359 -0.097 -7.215 1.00 98.88 81 LEU A C 1
ATOM 575 O O . LEU A 1 81 ? 3.305 1.122 -7.349 1.00 98.88 81 LEU A O 1
ATOM 579 N N . THR A 1 82 ? 3.824 -0.680 -6.115 1.00 98.75 82 THR A N 1
ATOM 580 C CA . THR A 1 82 ? 4.566 0.059 -5.089 1.00 98.75 82 THR A CA 1
ATOM 581 C C . THR A 1 82 ? 6.019 -0.378 -5.165 1.00 98.75 82 THR A C 1
ATOM 583 O O . THR A 1 82 ? 6.345 -1.519 -4.846 1.00 98.75 82 THR A O 1
ATOM 586 N N . ILE A 1 83 ? 6.897 0.508 -5.631 1.00 98.81 83 ILE A N 1
ATOM 587 C CA . ILE A 1 83 ? 8.329 0.254 -5.784 1.00 98.81 83 ILE A CA 1
ATOM 588 C C . ILE A 1 83 ? 9.083 1.181 -4.836 1.00 98.81 83 ILE A C 1
ATOM 590 O O . ILE A 1 83 ? 9.147 2.390 -5.057 1.00 98.81 83 ILE A O 1
ATOM 594 N N . ALA A 1 84 ? 9.655 0.613 -3.779 1.00 98.19 84 ALA A N 1
ATOM 595 C CA . ALA A 1 84 ? 10.266 1.377 -2.701 1.00 98.19 84 ALA A CA 1
ATOM 596 C C . ALA A 1 84 ? 11.564 0.734 -2.209 1.00 98.19 84 ALA A C 1
ATOM 598 O O . ALA A 1 84 ? 11.815 -0.461 -2.383 1.00 98.19 84 ALA A O 1
ATOM 599 N N . SER A 1 85 ? 12.394 1.547 -1.567 1.00 96.75 85 SER A N 1
ATOM 600 C CA . SER A 1 85 ? 13.594 1.091 -0.878 1.00 96.75 85 SER A CA 1
ATOM 601 C C . SER A 1 85 ? 13.751 1.864 0.427 1.00 96.75 85 SER A C 1
ATOM 603 O O . SER A 1 85 ? 13.572 3.078 0.457 1.00 96.75 85 SER A O 1
ATOM 605 N N . THR A 1 86 ? 14.113 1.169 1.502 1.00 95.00 86 THR A N 1
ATOM 606 C CA . THR A 1 86 ? 14.393 1.738 2.835 1.00 95.00 86 THR A CA 1
ATOM 607 C C . THR A 1 86 ? 15.653 2.607 2.850 1.00 95.00 86 THR A C 1
ATOM 609 O O . THR A 1 86 ? 15.891 3.377 3.779 1.00 95.00 86 THR A O 1
ATOM 612 N N . SER A 1 87 ? 16.475 2.491 1.808 1.00 90.62 87 SER A N 1
ATOM 613 C CA . SER A 1 87 ? 17.635 3.339 1.555 1.00 90.62 87 SER A CA 1
ATOM 614 C C . SER A 1 87 ? 17.763 3.635 0.065 1.00 90.62 87 SER A C 1
ATOM 616 O O . SER A 1 87 ? 17.417 2.795 -0.767 1.00 90.62 87 SER A O 1
ATOM 618 N N . SER A 1 88 ? 18.265 4.822 -0.283 1.00 91.38 88 SER A N 1
ATOM 619 C CA . SER A 1 88 ? 18.427 5.221 -1.685 1.00 91.38 88 SER A CA 1
ATOM 620 C C . SER A 1 88 ? 19.293 4.215 -2.454 1.00 91.38 88 SER A C 1
ATOM 622 O O . SER A 1 88 ? 20.442 3.961 -2.077 1.00 91.38 88 SER A O 1
ATOM 624 N N . ARG A 1 89 ? 18.745 3.634 -3.531 1.00 92.06 89 ARG A N 1
ATOM 625 C CA . ARG A 1 89 ? 19.445 2.635 -4.354 1.00 92.06 89 ARG A CA 1
ATOM 626 C C . ARG A 1 89 ? 20.173 3.271 -5.543 1.00 92.06 89 ARG A C 1
ATOM 628 O O . ARG A 1 89 ? 19.537 3.967 -6.339 1.00 92.06 89 ARG A O 1
ATOM 635 N N . PRO A 1 90 ? 21.488 3.027 -5.715 1.00 95.25 90 PRO A N 1
ATOM 636 C CA . PRO A 1 90 ? 22.238 3.543 -6.852 1.00 95.25 90 PRO A CA 1
ATOM 637 C C . PRO A 1 90 ? 21.884 2.769 -8.128 1.00 95.25 90 PRO A C 1
ATOM 639 O O . PRO A 1 90 ? 22.444 1.711 -8.402 1.00 95.25 90 PRO A O 1
ATOM 642 N N . GLY A 1 91 ? 20.974 3.324 -8.922 1.00 97.38 91 GLY A N 1
ATOM 643 C CA . GLY A 1 91 ? 20.523 2.727 -10.174 1.00 97.38 91 GLY A CA 1
ATOM 644 C C . GLY A 1 91 ? 19.056 3.018 -10.462 1.00 97.38 91 GLY A C 1
ATOM 645 O O . GLY A 1 91 ? 18.431 3.854 -9.808 1.00 97.38 91 GLY A O 1
ATOM 646 N N . ALA A 1 92 ? 18.522 2.325 -11.464 1.00 98.50 92 ALA A N 1
ATOM 647 C CA . ALA A 1 92 ? 17.135 2.443 -11.883 1.00 98.50 92 ALA A CA 1
ATOM 648 C C . ALA A 1 92 ? 16.225 1.473 -11.119 1.00 98.50 92 ALA A C 1
ATOM 650 O O . ALA A 1 92 ? 16.554 0.289 -11.020 1.00 98.50 92 ALA A O 1
ATOM 651 N N . ALA A 1 93 ? 15.066 1.934 -10.643 1.00 98.75 93 ALA A N 1
ATOM 652 C CA . ALA A 1 93 ? 14.032 1.065 -10.078 1.00 98.75 93 ALA A CA 1
ATOM 653 C C . ALA A 1 93 ? 13.475 0.134 -11.164 1.00 98.75 93 ALA A C 1
ATOM 655 O O . ALA A 1 93 ? 13.505 -1.092 -11.030 1.00 98.75 93 ALA A O 1
ATOM 656 N N . ILE A 1 94 ? 13.061 0.729 -12.285 1.00 98.69 94 ILE A N 1
ATOM 657 C CA . ILE A 1 94 ? 12.630 0.037 -13.499 1.00 98.69 94 ILE A CA 1
ATOM 658 C C . ILE A 1 94 ? 13.624 0.354 -14.617 1.00 98.69 94 ILE A C 1
ATOM 660 O O . ILE A 1 94 ? 13.862 1.521 -14.932 1.00 98.69 94 ILE A O 1
ATOM 664 N N . ALA A 1 95 ? 14.185 -0.676 -15.248 1.00 98.06 95 ALA A N 1
ATOM 665 C CA . ALA A 1 95 ? 15.021 -0.533 -16.435 1.00 98.06 95 ALA A CA 1
ATOM 666 C C . ALA A 1 95 ? 14.327 -1.129 -17.661 1.00 98.06 95 ALA A C 1
ATOM 668 O O . ALA A 1 95 ? 14.101 -2.337 -17.733 1.00 98.06 95 ALA A O 1
ATOM 669 N N . VAL A 1 96 ? 14.035 -0.279 -18.643 1.00 97.50 96 VAL A N 1
ATOM 670 C CA . VAL A 1 96 ? 13.488 -0.659 -19.944 1.00 97.50 96 VAL A CA 1
ATOM 671 C C . VAL A 1 96 ? 14.589 -0.587 -20.991 1.00 97.50 96 VAL A C 1
ATOM 673 O O . VAL A 1 96 ? 15.126 0.482 -21.291 1.00 97.50 96 VAL A O 1
ATOM 676 N N . VAL A 1 97 ? 14.923 -1.733 -21.578 1.00 95.25 97 VAL A N 1
ATOM 677 C CA . VAL A 1 97 ? 15.916 -1.794 -22.655 1.00 95.25 97 VAL A CA 1
ATOM 678 C C . VAL A 1 97 ? 15.256 -1.594 -24.009 1.00 95.25 97 VAL A C 1
ATOM 680 O O . VAL A 1 97 ? 15.759 -0.817 -24.811 1.00 95.25 97 VAL A O 1
ATOM 683 N N . SER A 1 98 ? 14.139 -2.273 -24.273 1.00 92.62 98 SER A N 1
ATOM 684 C CA . SER A 1 98 ? 13.397 -2.201 -25.538 1.00 92.62 98 SER A CA 1
ATOM 685 C C . SER A 1 98 ? 11.915 -2.545 -25.327 1.00 92.62 98 SER A C 1
ATOM 687 O O . SER A 1 98 ? 11.527 -2.929 -24.229 1.00 92.62 98 SER A O 1
ATOM 689 N N . GLY A 1 99 ? 11.088 -2.415 -26.371 1.00 92.44 99 GLY A N 1
ATOM 690 C CA . GLY A 1 99 ? 9.641 -2.672 -26.304 1.00 92.44 99 GLY A CA 1
ATOM 691 C C . GLY A 1 99 ? 8.811 -1.424 -26.049 1.00 92.44 99 GLY A C 1
ATOM 692 O O . GLY A 1 99 ? 9.338 -0.314 -26.069 1.00 92.44 99 GLY A O 1
ATOM 693 N N . THR A 1 100 ? 7.514 -1.608 -25.838 1.00 96.00 100 THR A N 1
ATOM 694 C CA . THR A 1 100 ? 6.593 -0.550 -25.433 1.00 96.00 100 THR A CA 1
ATOM 695 C C . THR A 1 100 ? 6.158 -0.813 -24.004 1.00 96.00 100 THR A C 1
ATOM 697 O O . THR A 1 100 ? 5.614 -1.875 -23.711 1.00 96.00 100 THR A O 1
ATOM 700 N N . VAL A 1 101 ? 6.405 0.142 -23.115 1.00 97.56 101 VAL A N 1
ATOM 701 C CA . VAL A 1 101 ? 6.103 -0.007 -21.688 1.00 97.56 101 VAL A CA 1
ATOM 702 C C . VAL A 1 101 ? 5.251 1.162 -21.240 1.00 97.56 101 VAL A C 1
ATOM 704 O O . VAL A 1 101 ? 5.590 2.312 -21.519 1.00 97.56 101 VAL A O 1
ATOM 707 N N . GLN A 1 102 ? 4.163 0.861 -20.543 1.00 98.31 102 GLN A N 1
ATOM 708 C CA . GLN A 1 102 ? 3.310 1.859 -19.915 1.00 98.31 102 GLN A CA 1
ATOM 709 C C . GLN A 1 102 ? 3.354 1.673 -18.403 1.00 98.31 102 GLN A C 1
ATOM 711 O O . GLN A 1 102 ? 3.028 0.592 -17.920 1.00 98.31 102 GLN A O 1
ATOM 716 N N . LEU A 1 103 ? 3.737 2.719 -17.676 1.00 98.81 103 LEU A N 1
ATOM 717 C CA . LEU A 1 103 ? 3.673 2.762 -16.217 1.00 98.81 103 LEU A CA 1
ATOM 718 C C . LEU A 1 103 ? 2.517 3.668 -15.787 1.00 98.81 103 LEU A C 1
ATOM 720 O O . LEU A 1 103 ? 2.539 4.862 -16.089 1.00 98.81 103 LEU A O 1
ATOM 724 N N . ARG A 1 104 ? 1.511 3.119 -15.105 1.00 98.75 104 ARG A N 1
ATOM 725 C CA . ARG A 1 104 ? 0.358 3.881 -14.607 1.00 98.75 104 ARG A CA 1
ATOM 726 C C . ARG A 1 104 ? 0.084 3.622 -13.133 1.00 98.75 104 ARG A C 1
ATOM 728 O O . ARG A 1 104 ? 0.394 2.544 -12.634 1.00 98.75 104 ARG A O 1
ATOM 735 N N . ASN A 1 105 ? -0.524 4.579 -12.436 1.00 98.81 105 ASN A N 1
ATOM 736 C CA . ASN A 1 105 ? -1.023 4.407 -11.065 1.00 98.81 105 ASN A CA 1
ATOM 737 C C . ASN A 1 105 ? -0.010 3.784 -10.094 1.00 98.81 105 ASN A C 1
ATOM 739 O O . ASN A 1 105 ? -0.392 3.002 -9.231 1.00 98.81 105 ASN A O 1
ATOM 743 N N . SER A 1 106 ? 1.285 4.040 -10.261 1.00 98.94 106 SER A N 1
ATOM 744 C CA . SER A 1 106 ? 2.332 3.360 -9.497 1.00 98.94 106 SER A CA 1
ATOM 745 C C . SER A 1 106 ? 3.117 4.337 -8.632 1.00 98.94 106 SER A C 1
ATOM 747 O O . SER A 1 106 ? 3.380 5.464 -9.044 1.00 98.94 106 SER A O 1
ATOM 749 N N . ILE A 1 107 ? 3.524 3.890 -7.447 1.00 98.94 107 ILE A N 1
ATOM 750 C CA . ILE A 1 107 ? 4.454 4.604 -6.574 1.00 98.94 107 ILE A CA 1
ATOM 751 C C . ILE A 1 107 ? 5.872 4.128 -6.893 1.00 98.94 107 ILE A C 1
ATOM 753 O O . ILE A 1 107 ? 6.140 2.925 -6.864 1.00 98.94 107 ILE A O 1
ATOM 757 N N . VAL A 1 108 ? 6.793 5.055 -7.162 1.00 98.88 108 VAL A N 1
ATOM 758 C CA . VAL A 1 108 ? 8.223 4.754 -7.337 1.00 98.88 108 VAL A CA 1
ATOM 759 C C . VAL A 1 108 ? 9.052 5.713 -6.493 1.00 98.88 108 VAL A C 1
ATOM 761 O O . VAL A 1 108 ? 9.091 6.913 -6.775 1.00 98.88 108 VAL A O 1
ATOM 764 N N . THR A 1 109 ? 9.733 5.190 -5.471 1.00 98.44 109 THR A N 1
ATOM 765 C CA . THR A 1 109 ? 10.482 6.016 -4.516 1.00 98.44 109 THR A CA 1
ATOM 766 C C . THR A 1 109 ? 11.865 5.487 -4.160 1.00 98.44 109 THR A C 1
ATOM 768 O O . THR A 1 109 ? 12.101 4.277 -4.164 1.00 98.44 109 THR A O 1
ATOM 771 N N . SER A 1 110 ? 12.764 6.405 -3.796 1.00 97.81 110 SER A N 1
ATOM 772 C CA . SER A 1 110 ? 14.078 6.133 -3.189 1.00 97.81 110 SER A CA 1
ATOM 773 C C . SER A 1 110 ? 15.057 5.368 -4.091 1.00 97.81 110 SER A C 1
ATOM 775 O O . SER A 1 110 ? 15.784 4.470 -3.653 1.00 97.81 110 SER A O 1
ATOM 777 N N . HIS A 1 111 ? 15.114 5.749 -5.369 1.00 98.50 111 HIS A N 1
ATOM 778 C CA . HIS A 1 111 ? 16.075 5.232 -6.350 1.00 98.50 111 HIS A CA 1
ATOM 779 C C . HIS A 1 111 ? 16.842 6.367 -7.037 1.00 98.50 111 HIS A C 1
ATOM 781 O O . HIS A 1 111 ? 16.332 7.466 -7.214 1.00 98.50 111 HIS A O 1
ATOM 787 N N . ALA A 1 112 ? 18.068 6.129 -7.505 1.00 98.31 112 ALA A N 1
ATOM 788 C CA . ALA A 1 112 ? 18.777 7.155 -8.276 1.00 98.31 112 ALA A CA 1
ATOM 789 C C . ALA A 1 112 ? 18.006 7.541 -9.553 1.00 98.31 112 ALA A C 1
ATOM 791 O O . ALA A 1 112 ? 18.001 8.709 -9.935 1.00 98.31 112 ALA A O 1
ATOM 792 N N . ILE A 1 113 ? 17.340 6.569 -10.186 1.00 98.62 113 ILE A N 1
ATOM 793 C CA . ILE A 1 113 ? 16.428 6.770 -11.314 1.00 98.62 113 ILE A CA 1
ATOM 794 C C . ILE A 1 113 ? 15.143 5.968 -11.054 1.00 98.62 113 ILE A C 1
ATOM 796 O O . ILE A 1 113 ? 15.219 4.772 -10.784 1.00 98.62 113 ILE A O 1
ATOM 800 N N . GLY A 1 114 ? 13.962 6.575 -11.167 1.00 98.56 114 GLY A N 1
ATOM 801 C CA . GLY A 1 114 ? 12.692 5.847 -11.052 1.00 98.56 114 GLY A CA 1
ATOM 802 C C . GLY A 1 114 ? 12.470 4.911 -12.246 1.00 98.56 114 GLY A C 1
ATOM 803 O O . GLY A 1 114 ? 12.492 3.684 -12.119 1.00 98.56 114 GLY A O 1
ATOM 804 N N . LEU A 1 115 ? 12.328 5.498 -13.435 1.00 98.69 115 LEU A N 1
ATOM 805 C CA . LEU A 1 115 ? 12.085 4.796 -14.697 1.00 98.69 115 LEU A CA 1
ATOM 806 C C . LEU A 1 115 ? 13.167 5.118 -15.736 1.00 98.69 115 LEU A C 1
ATOM 808 O O . LEU A 1 115 ? 13.227 6.219 -16.278 1.00 98.69 115 LEU A O 1
ATOM 812 N N . SER A 1 116 ? 14.022 4.147 -16.048 1.00 98.50 116 SER A N 1
ATOM 813 C CA . SER A 1 116 ? 15.065 4.294 -17.066 1.00 98.50 116 SER A CA 1
ATOM 814 C C . SER A 1 116 ? 14.630 3.673 -18.389 1.00 98.50 116 SER A C 1
ATOM 816 O O . SER A 1 116 ? 14.277 2.495 -18.431 1.00 98.50 116 SER A O 1
ATOM 818 N N . ASN A 1 117 ? 14.699 4.441 -19.476 1.00 98.12 117 ASN A N 1
ATOM 819 C CA . ASN A 1 117 ? 14.492 3.958 -20.834 1.00 98.12 117 ASN A CA 1
ATOM 820 C C . ASN A 1 117 ? 15.777 4.065 -21.667 1.00 98.12 117 ASN A C 1
ATOM 822 O O . ASN A 1 117 ? 16.339 5.148 -21.825 1.00 98.12 117 ASN A O 1
ATOM 826 N N . THR A 1 118 ? 16.201 2.947 -22.260 1.00 96.38 118 THR A N 1
ATOM 827 C CA . THR A 1 118 ? 17.379 2.895 -23.137 1.00 96.38 118 THR A CA 1
ATOM 828 C C . THR A 1 118 ? 16.996 3.005 -24.615 1.00 96.38 118 THR A C 1
ATOM 830 O O . THR A 1 118 ? 17.435 3.934 -25.287 1.00 96.38 118 THR A O 1
ATOM 833 N N . LEU A 1 119 ? 16.196 2.066 -25.139 1.00 94.56 119 LEU A N 1
ATOM 834 C CA . LEU A 1 119 ? 15.792 2.005 -26.557 1.00 94.56 119 LEU A CA 1
ATOM 835 C C . LEU A 1 119 ? 14.295 1.681 -26.744 1.00 94.56 119 LEU A C 1
ATOM 837 O O . LEU A 1 119 ? 13.867 1.375 -27.857 1.00 94.56 119 LEU A O 1
ATOM 841 N N . GLY A 1 120 ? 13.498 1.686 -25.674 1.00 94.88 120 GLY A N 1
ATOM 842 C CA . GLY A 1 120 ? 12.063 1.412 -25.723 1.00 94.88 120 GLY A CA 1
ATOM 843 C C . GLY A 1 120 ? 11.217 2.625 -26.122 1.00 94.88 120 GLY A C 1
ATOM 844 O O . GLY A 1 120 ? 11.685 3.762 -26.173 1.00 94.88 120 GLY A O 1
ATOM 845 N N . SER A 1 121 ? 9.933 2.373 -26.363 1.00 96.69 121 SER A N 1
ATOM 846 C CA . SER A 1 121 ? 8.866 3.370 -26.439 1.00 96.69 121 SER A CA 1
ATOM 847 C C . SER A 1 121 ? 8.124 3.378 -25.107 1.00 96.69 121 SER A C 1
ATOM 849 O O . SER A 1 121 ? 7.194 2.600 -24.908 1.00 96.69 121 SER A O 1
ATOM 851 N N . VAL A 1 122 ? 8.556 4.223 -24.177 1.00 98.44 122 VAL A N 1
ATOM 852 C CA . VAL A 1 122 ? 8.047 4.217 -22.802 1.00 98.44 122 VAL A CA 1
ATOM 853 C C . VAL A 1 122 ? 7.128 5.405 -22.571 1.00 98.44 122 VAL A C 1
ATOM 855 O O . VAL A 1 122 ? 7.463 6.524 -22.963 1.00 98.44 122 VAL A O 1
ATOM 858 N N . SER A 1 123 ? 5.995 5.164 -21.918 1.00 98.62 123 SER A N 1
ATOM 859 C CA . SER A 1 123 ? 5.123 6.217 -21.410 1.00 98.62 123 SER A CA 1
ATOM 860 C C . SER A 1 123 ? 4.758 6.004 -19.949 1.00 98.62 123 SER A C 1
ATOM 862 O O . SER A 1 123 ? 4.729 4.876 -19.455 1.00 98.62 123 SER A O 1
ATOM 864 N N . GLU A 1 124 ? 4.446 7.094 -19.268 1.00 98.69 124 GLU A N 1
ATOM 865 C CA . GLU A 1 124 ? 4.057 7.096 -17.865 1.00 98.69 124 GLU A CA 1
ATOM 866 C C . GLU A 1 124 ? 2.917 8.099 -17.627 1.00 98.69 124 GLU A C 1
ATOM 868 O O . GLU A 1 124 ? 2.864 9.130 -18.300 1.00 98.69 124 GLU A O 1
ATOM 873 N N . ASP A 1 125 ? 1.974 7.781 -16.737 1.00 98.69 125 ASP A N 1
ATOM 874 C CA . ASP A 1 125 ? 0.919 8.711 -16.315 1.00 98.69 125 ASP A CA 1
ATOM 875 C C . ASP A 1 125 ? 0.305 8.302 -14.965 1.00 98.69 125 ASP A C 1
ATOM 877 O O . ASP A 1 125 ? 0.314 7.121 -14.628 1.00 98.69 125 ASP A O 1
ATOM 881 N N . TYR A 1 126 ? -0.272 9.244 -14.213 1.00 98.75 126 TYR A N 1
ATOM 882 C CA . TYR A 1 126 ? -0.906 8.990 -12.902 1.00 98.75 126 TYR A CA 1
ATOM 883 C C . TYR A 1 126 ? -0.007 8.263 -11.880 1.00 98.75 126 TYR A C 1
ATOM 885 O O . TYR A 1 126 ? -0.490 7.529 -11.022 1.00 98.75 126 TYR A O 1
ATOM 893 N N . ASN A 1 127 ? 1.313 8.413 -11.966 1.00 98.94 127 ASN A N 1
ATOM 894 C CA . ASN A 1 127 ? 2.242 7.818 -11.003 1.00 98.94 127 ASN A CA 1
ATOM 895 C C . ASN A 1 127 ? 2.531 8.781 -9.853 1.00 98.94 127 ASN A C 1
ATOM 897 O O . ASN A 1 127 ? 2.357 9.987 -9.998 1.00 98.94 127 ASN A O 1
ATOM 901 N N . LEU A 1 128 ? 3.029 8.267 -8.732 1.00 98.94 128 LEU A N 1
ATOM 902 C CA . LEU A 1 128 ? 3.600 9.075 -7.660 1.00 98.94 128 LEU A CA 1
ATOM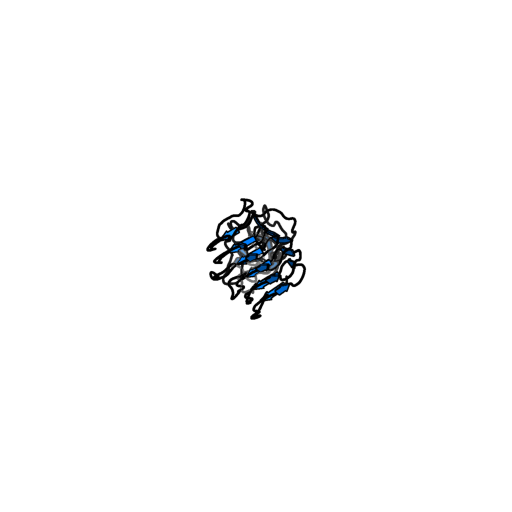 903 C C . LEU A 1 128 ? 5.100 8.802 -7.580 1.00 98.94 128 LEU A C 1
ATOM 905 O O . LEU A 1 128 ? 5.525 7.691 -7.255 1.00 98.94 128 LEU A O 1
ATOM 909 N N . PHE A 1 129 ? 5.902 9.826 -7.850 1.00 98.81 129 PHE A N 1
ATOM 910 C CA . PHE A 1 129 ? 7.347 9.760 -7.682 1.00 98.81 129 PHE A CA 1
ATOM 911 C C . PHE A 1 129 ? 7.796 10.508 -6.428 1.00 98.81 129 PHE A C 1
ATOM 913 O O . PHE A 1 129 ? 7.274 11.575 -6.095 1.00 98.81 129 PHE A O 1
ATOM 920 N N . TYR A 1 130 ? 8.790 9.965 -5.730 1.00 98.56 130 TYR A N 1
ATOM 921 C CA . TYR A 1 130 ? 9.349 10.607 -4.546 1.00 98.56 130 TYR A CA 1
ATOM 922 C C . TYR A 1 130 ? 10.790 10.194 -4.294 1.00 98.56 130 TYR A C 1
ATOM 924 O O . TYR A 1 130 ? 11.166 9.064 -4.574 1.00 98.56 130 TYR A O 1
ATOM 932 N N . ASP A 1 131 ? 11.602 11.108 -3.763 1.00 97.75 131 ASP A N 1
ATOM 933 C CA . ASP A 1 131 ? 12.977 10.822 -3.326 1.00 97.75 131 ASP A CA 1
ATOM 934 C C . ASP A 1 131 ? 13.830 10.063 -4.369 1.00 97.75 131 ASP A C 1
ATOM 936 O O . ASP A 1 131 ? 14.753 9.315 -4.043 1.00 97.75 131 ASP A O 1
ATOM 940 N N . ASN A 1 132 ? 13.514 10.243 -5.656 1.00 98.38 132 ASN A N 1
ATOM 941 C CA . ASN A 1 132 ? 14.339 9.740 -6.737 1.00 98.38 132 ASN A CA 1
ATOM 942 C C . ASN A 1 132 ? 15.374 10.799 -7.119 1.00 98.38 132 ASN A C 1
ATOM 944 O O . ASN A 1 132 ? 15.094 11.997 -7.085 1.00 98.38 132 ASN A O 1
ATOM 948 N N . GLY A 1 133 ? 16.564 10.373 -7.547 1.00 98.00 133 GLY A N 1
ATOM 949 C CA . GLY A 1 133 ? 17.539 11.304 -8.127 1.00 98.00 133 GLY A CA 1
ATOM 950 C C . GLY A 1 133 ? 17.007 11.944 -9.417 1.00 98.00 133 GLY A C 1
ATOM 951 O O . GLY A 1 133 ? 17.148 13.148 -9.629 1.00 98.00 133 GLY A O 1
ATOM 952 N N . ALA A 1 134 ? 16.359 11.133 -10.251 1.00 98.19 134 ALA A N 1
ATOM 953 C CA . ALA A 1 134 ? 15.524 11.549 -11.368 1.00 98.19 134 ALA A CA 1
ATOM 954 C C . ALA A 1 134 ? 14.328 10.596 -11.496 1.00 98.19 134 ALA A C 1
ATOM 956 O O . ALA A 1 134 ? 14.504 9.379 -11.481 1.00 98.19 134 ALA A O 1
ATOM 957 N N . ASP A 1 135 ? 13.119 11.122 -11.675 1.00 98.31 135 ASP A N 1
ATOM 958 C CA . ASP A 1 135 ? 11.917 10.281 -11.805 1.00 98.31 135 ASP A CA 1
ATOM 959 C C . ASP A 1 135 ? 11.952 9.426 -13.075 1.00 98.31 135 ASP A C 1
ATOM 961 O O . ASP A 1 135 ? 11.550 8.262 -13.075 1.00 98.31 135 ASP A O 1
ATOM 965 N N . SER A 1 136 ? 12.536 9.964 -14.148 1.00 98.19 136 SER A N 1
ATOM 966 C CA . SER A 1 136 ? 12.803 9.218 -15.372 1.00 98.19 136 SER A CA 1
ATOM 967 C C . SER A 1 136 ? 14.133 9.593 -16.026 1.00 98.19 136 SER A C 1
ATOM 969 O O . SER A 1 136 ? 14.670 10.684 -15.823 1.00 98.19 136 SER A O 1
ATOM 971 N N . ALA A 1 137 ? 14.674 8.670 -16.824 1.00 98.25 137 ALA A N 1
ATOM 972 C CA . ALA A 1 137 ? 15.858 8.877 -17.652 1.00 98.25 137 ALA A CA 1
ATOM 973 C C . ALA A 1 137 ? 15.652 8.303 -19.061 1.00 98.25 137 ALA A C 1
ATOM 975 O O . ALA A 1 137 ? 15.031 7.256 -19.234 1.00 98.25 137 ALA A O 1
ATOM 976 N N . GLY A 1 138 ? 16.211 8.977 -20.070 1.00 97.94 138 GLY A N 1
ATOM 977 C CA . GLY A 1 138 ? 15.961 8.662 -21.479 1.00 97.94 138 GLY A CA 1
ATOM 978 C C . GLY A 1 138 ? 14.670 9.300 -22.002 1.00 97.94 138 GLY A C 1
ATOM 979 O O . GLY A 1 138 ? 14.134 10.232 -21.407 1.00 97.94 138 GLY A O 1
ATOM 980 N N . THR A 1 139 ? 14.182 8.838 -23.154 1.00 98.06 139 THR A N 1
ATOM 981 C CA . THR A 1 139 ? 12.936 9.358 -23.741 1.00 98.06 139 THR A CA 1
ATOM 982 C C . THR A 1 139 ? 11.733 8.648 -23.129 1.00 98.06 139 THR A C 1
ATOM 984 O O . THR A 1 139 ? 11.464 7.499 -23.467 1.00 98.06 139 THR A O 1
ATOM 987 N N . VAL A 1 140 ? 10.996 9.333 -22.258 1.00 98.44 140 VAL A N 1
ATOM 988 C CA . VAL A 1 140 ? 9.738 8.848 -21.674 1.00 98.44 140 VAL A CA 1
ATOM 989 C C . VAL A 1 140 ? 8.631 9.846 -22.002 1.00 98.44 140 VAL A C 1
ATOM 991 O O . VAL A 1 140 ? 8.774 11.042 -21.753 1.00 98.44 140 VAL A O 1
ATOM 994 N N . ALA A 1 141 ? 7.545 9.370 -22.609 1.00 98.50 141 ALA A N 1
ATOM 995 C CA . ALA A 1 141 ? 6.369 10.188 -22.874 1.00 98.50 141 ALA A CA 1
ATOM 996 C C . ALA A 1 141 ? 5.523 10.306 -21.600 1.00 98.50 141 ALA A C 1
ATOM 998 O O . ALA A 1 141 ? 5.053 9.302 -21.075 1.00 98.50 141 ALA A O 1
ATOM 999 N N . THR A 1 142 ? 5.316 11.527 -21.121 1.00 96.81 142 THR A N 1
ATOM 1000 C CA . THR A 1 142 ? 4.474 11.792 -19.949 1.00 96.81 142 THR A CA 1
ATOM 1001 C C . THR A 1 142 ? 3.038 12.104 -20.364 1.00 96.81 142 THR A C 1
ATOM 1003 O O . THR A 1 142 ? 2.817 12.822 -21.345 1.00 96.81 142 THR A O 1
ATOM 1006 N N . GLY A 1 143 ? 2.064 11.566 -19.627 1.00 97.00 143 GLY A N 1
ATOM 1007 C CA . GLY A 1 143 ? 0.649 11.923 -19.759 1.00 97.00 143 GLY A CA 1
ATOM 1008 C C . GLY A 1 143 ? 0.252 13.190 -18.989 1.00 97.00 143 GLY A C 1
ATOM 1009 O O . GLY A 1 143 ? -0.766 13.802 -19.311 1.00 97.00 143 GLY A O 1
ATOM 1010 N N . GLY A 1 144 ? 1.096 13.648 -18.055 1.00 97.44 144 GLY A N 1
ATOM 1011 C CA . GLY A 1 144 ? 0.943 14.921 -17.346 1.00 97.44 144 GLY A CA 1
ATOM 1012 C C . GLY A 1 144 ? 0.133 14.882 -16.045 1.00 97.44 144 GLY A C 1
ATOM 1013 O O . GLY A 1 144 ? -0.033 15.941 -15.439 1.00 97.44 144 GLY A O 1
ATOM 1014 N N . HIS A 1 145 ? -0.345 13.717 -15.596 1.00 98.62 145 HIS A N 1
ATOM 1015 C CA . HIS A 1 145 ? -1.101 13.572 -14.341 1.00 98.62 145 HIS A CA 1
ATOM 1016 C C . HIS A 1 145 ? -0.276 12.989 -13.189 1.00 98.62 145 HIS A C 1
ATOM 1018 O O . HIS A 1 145 ? -0.760 12.941 -12.060 1.00 98.62 145 HIS A O 1
ATOM 1024 N N . SER A 1 146 ? 0.956 12.548 -13.453 1.00 98.69 146 SER A N 1
ATOM 1025 C CA . SER A 1 146 ? 1.851 12.053 -12.409 1.00 98.69 146 SER A CA 1
ATOM 1026 C C . SER A 1 146 ? 2.181 13.142 -11.386 1.00 98.69 146 SER A C 1
ATOM 1028 O O . SER A 1 146 ? 2.385 14.313 -11.716 1.00 98.69 146 SER A O 1
ATOM 1030 N N . LEU A 1 147 ? 2.234 12.732 -10.126 1.00 98.75 147 LEU A N 1
ATOM 1031 C CA . LEU A 1 147 ? 2.480 13.560 -8.960 1.00 98.75 147 LEU A CA 1
ATOM 1032 C C . LEU A 1 147 ? 3.912 13.364 -8.457 1.00 98.75 147 LEU A C 1
ATOM 1034 O O . LEU A 1 147 ? 4.531 12.316 -8.652 1.00 98.75 147 LEU A O 1
ATOM 1038 N N . VAL A 1 148 ? 4.415 14.376 -7.752 1.00 98.56 148 VAL A N 1
ATOM 1039 C CA . VAL A 1 148 ? 5.675 14.300 -7.008 1.00 98.56 148 VAL A CA 1
ATOM 1040 C C . VAL A 1 148 ? 5.396 14.657 -5.556 1.00 98.56 148 VAL A C 1
ATOM 1042 O O . VAL A 1 148 ? 4.924 15.759 -5.269 1.00 98.56 148 VAL A O 1
ATOM 1045 N N . GLY A 1 149 ? 5.680 13.740 -4.635 1.00 98.44 149 GLY A N 1
ATOM 1046 C CA . GLY A 1 149 ? 5.393 13.937 -3.216 1.00 98.44 149 GLY A CA 1
ATOM 1047 C C . GLY A 1 149 ? 5.571 12.671 -2.391 1.00 98.44 149 GLY A C 1
ATOM 1048 O O . GLY A 1 149 ? 5.517 11.571 -2.924 1.00 98.44 149 GLY A O 1
ATOM 1049 N N . ASP A 1 150 ? 5.792 12.843 -1.090 1.00 98.31 150 ASP A N 1
ATOM 1050 C CA . ASP A 1 150 ? 5.987 11.734 -0.152 1.00 98.31 150 ASP A CA 1
ATOM 1051 C C . ASP A 1 150 ? 4.761 10.803 -0.157 1.00 98.31 150 ASP A C 1
ATOM 1053 O O . ASP A 1 150 ? 3.665 11.300 0.100 1.00 98.31 150 ASP A O 1
ATOM 1057 N N . PRO A 1 151 ? 4.904 9.488 -0.421 1.00 98.06 151 PRO A N 1
ATOM 1058 C CA . PRO A 1 151 ? 3.804 8.529 -0.335 1.00 98.06 151 PRO A CA 1
ATOM 1059 C C . PRO A 1 151 ? 3.195 8.396 1.061 1.00 98.06 151 PRO A C 1
ATOM 1061 O O . PRO A 1 151 ? 2.090 7.876 1.184 1.00 98.06 151 PRO A O 1
ATOM 1064 N N . GLN A 1 152 ? 3.890 8.854 2.107 1.00 97.56 152 GLN A N 1
ATOM 1065 C CA . GLN A 1 152 ? 3.459 8.768 3.501 1.00 97.56 152 GLN A CA 1
ATOM 1066 C C . GLN A 1 152 ? 3.091 7.337 3.906 1.00 97.56 152 GLN A C 1
ATOM 1068 O O . GLN A 1 152 ? 1.997 7.076 4.403 1.00 97.56 152 GLN A O 1
ATOM 1073 N N . PHE A 1 153 ? 4.009 6.395 3.683 1.00 96.94 153 PHE A N 1
ATOM 1074 C CA . PHE A 1 153 ? 3.853 5.028 4.177 1.00 96.94 153 PHE A CA 1
ATOM 1075 C C . PHE A 1 153 ? 3.787 4.999 5.706 1.00 96.94 153 PHE A C 1
ATOM 1077 O O . PHE A 1 153 ? 4.453 5.783 6.388 1.00 96.94 153 PHE A O 1
ATOM 1084 N N . GLN A 1 154 ? 2.998 4.081 6.257 1.00 94.81 154 GLN A N 1
ATOM 1085 C CA . GLN A 1 154 ? 2.788 3.998 7.695 1.00 94.81 154 GLN A CA 1
ATOM 1086 C C . GLN A 1 154 ? 4.075 3.687 8.467 1.00 94.81 154 GLN A C 1
ATOM 1088 O O . GLN A 1 154 ? 4.355 4.377 9.448 1.00 94.81 154 GLN A O 1
ATOM 1093 N N . ASP A 1 155 ? 4.859 2.705 8.016 1.00 93.12 155 ASP A N 1
ATOM 1094 C CA . ASP A 1 155 ? 6.204 2.431 8.530 1.00 93.12 155 ASP A CA 1
ATOM 1095 C C . ASP A 1 155 ? 7.023 1.634 7.501 1.00 93.12 155 ASP A C 1
ATOM 1097 O O . ASP A 1 155 ? 7.068 0.403 7.525 1.00 93.12 155 ASP A O 1
ATOM 1101 N N . LEU A 1 156 ? 7.701 2.346 6.595 1.00 92.12 156 LEU A N 1
ATOM 1102 C CA . LEU A 1 156 ? 8.528 1.722 5.558 1.00 92.12 156 LEU A CA 1
ATOM 1103 C C . LEU A 1 156 ? 9.655 0.849 6.144 1.00 92.12 156 LEU A C 1
ATOM 1105 O O . LEU A 1 156 ? 10.026 -0.151 5.539 1.00 92.12 156 LEU A O 1
ATOM 1109 N N . GLY A 1 157 ? 10.202 1.206 7.312 1.00 90.31 157 GLY A N 1
ATOM 1110 C CA . GLY A 1 157 ? 11.289 0.454 7.949 1.00 90.31 157 GLY A CA 1
ATOM 1111 C C . GLY A 1 157 ? 10.834 -0.869 8.569 1.00 90.31 157 GLY A C 1
ATOM 1112 O O . GLY A 1 157 ? 11.660 -1.755 8.792 1.00 90.31 157 GLY A O 1
ATOM 1113 N N . ALA A 1 158 ? 9.534 -1.000 8.832 1.00 92.19 158 ALA A N 1
ATOM 1114 C CA . ALA A 1 158 ? 8.886 -2.219 9.298 1.00 92.19 158 ALA A CA 1
ATOM 1115 C C . ALA A 1 158 ? 8.097 -2.939 8.186 1.00 92.19 158 ALA A C 1
ATOM 1117 O O . ALA A 1 158 ? 7.236 -3.760 8.495 1.00 92.19 158 ALA A O 1
ATOM 1118 N N . ASP A 1 159 ? 8.374 -2.629 6.915 1.00 91.94 159 ASP A N 1
ATOM 1119 C CA . ASP A 1 159 ? 7.696 -3.171 5.729 1.00 91.94 159 ASP A CA 1
ATOM 1120 C C . ASP A 1 159 ? 6.182 -2.881 5.677 1.00 91.94 159 ASP A C 1
ATOM 1122 O O . ASP A 1 159 ? 5.436 -3.565 4.980 1.00 91.94 159 ASP A O 1
ATOM 1126 N N . ASN A 1 160 ? 5.717 -1.842 6.379 1.00 92.12 160 ASN A N 1
ATOM 1127 C CA . ASN A 1 160 ? 4.331 -1.387 6.338 1.00 92.12 160 ASN A CA 1
ATOM 1128 C C . ASN A 1 160 ? 4.176 -0.227 5.340 1.00 92.12 160 ASN A C 1
ATOM 1130 O O . ASN A 1 160 ? 4.445 0.939 5.650 1.00 92.12 160 ASN A O 1
ATOM 1134 N N . PHE A 1 161 ? 3.732 -0.578 4.135 1.00 92.69 161 PHE A N 1
ATOM 1135 C CA . PHE A 1 161 ? 3.534 0.320 2.996 1.00 92.69 161 PHE A CA 1
ATOM 1136 C C . PHE A 1 161 ? 2.092 0.836 2.868 1.00 92.69 161 PHE A C 1
ATOM 1138 O O . PHE A 1 161 ? 1.785 1.495 1.874 1.00 92.69 161 PHE A O 1
ATOM 1145 N N . HIS A 1 162 ? 1.224 0.578 3.853 1.00 94.62 162 HIS A N 1
ATOM 1146 C CA . HIS A 1 162 ? -0.109 1.175 3.882 1.00 94.62 162 HIS A CA 1
ATOM 1147 C C . HIS A 1 162 ? -0.009 2.699 3.921 1.00 94.62 162 HIS A C 1
ATOM 1149 O O . HIS A 1 162 ? 0.882 3.268 4.564 1.00 94.62 162 HIS A O 1
ATOM 1155 N N . LEU A 1 163 ? -0.921 3.367 3.220 1.00 96.12 163 LEU A N 1
ATOM 1156 C CA . LEU A 1 163 ? -0.919 4.820 3.093 1.00 96.12 163 LEU A CA 1
ATOM 1157 C C . LEU A 1 163 ? -1.479 5.485 4.357 1.00 96.12 163 LEU A C 1
ATOM 1159 O O . LEU A 1 163 ? -2.560 5.147 4.843 1.00 96.12 163 LEU A O 1
ATOM 1163 N N . GLN A 1 164 ? -0.761 6.478 4.884 1.00 93.38 164 GLN A N 1
ATOM 1164 C CA . GLN A 1 164 ? -1.270 7.333 5.953 1.00 93.38 164 GLN A CA 1
ATOM 1165 C C . GLN A 1 164 ? -2.325 8.313 5.423 1.00 93.38 164 GLN A C 1
ATOM 1167 O O . GLN A 1 164 ? -2.288 8.761 4.274 1.00 93.38 164 GLN A O 1
ATOM 1172 N N . THR A 1 165 ? -3.232 8.730 6.310 1.00 90.19 165 THR A N 1
ATOM 1173 C CA . THR A 1 165 ? -4.181 9.814 6.033 1.00 90.19 165 THR A CA 1
ATOM 1174 C C . THR A 1 165 ? -3.445 11.076 5.579 1.00 90.19 165 THR A C 1
ATOM 1176 O O . THR A 1 165 ? -2.668 11.648 6.343 1.00 90.19 165 THR A O 1
ATOM 1179 N N . GLY A 1 166 ? -3.760 11.551 4.373 1.00 92.31 166 GLY A N 1
ATOM 1180 C CA . GLY A 1 166 ? -3.153 12.744 3.774 1.00 92.31 166 GLY A CA 1
ATOM 1181 C C . GLY A 1 166 ? -2.141 12.454 2.668 1.00 92.31 166 GLY A C 1
ATOM 1182 O O . GLY A 1 166 ? -1.682 13.407 2.036 1.00 92.31 166 GLY A O 1
ATOM 1183 N N . SER A 1 167 ? -1.841 11.176 2.407 1.00 97.94 167 SER A N 1
ATOM 1184 C CA . SER A 1 167 ? -0.957 10.785 1.314 1.00 97.94 167 SER A CA 1
ATOM 1185 C C . SER A 1 167 ? -1.453 11.353 -0.025 1.00 97.94 167 SER A C 1
ATOM 1187 O O . SER A 1 167 ? -2.647 11.257 -0.320 1.00 97.94 167 SER A O 1
ATOM 1189 N N . PRO A 1 168 ? -0.564 11.906 -0.873 1.00 98.44 168 PRO A N 1
ATOM 1190 C CA . PRO A 1 168 ? -0.915 12.355 -2.218 1.00 98.44 168 PRO A CA 1
ATOM 1191 C C . PRO A 1 168 ? -1.303 11.203 -3.155 1.00 98.44 168 PRO A C 1
ATOM 1193 O O . PRO A 1 168 ? -1.792 11.467 -4.249 1.00 98.44 168 PRO A O 1
ATOM 1196 N N . ALA A 1 169 ? -1.069 9.947 -2.760 1.00 98.56 169 ALA A N 1
ATOM 1197 C CA . ALA A 1 169 ? -1.508 8.777 -3.512 1.00 98.56 169 ALA A CA 1
ATOM 1198 C C . ALA A 1 169 ? -3.017 8.508 -3.380 1.00 98.56 169 ALA A C 1
ATOM 1200 O O . ALA A 1 169 ? -3.574 7.839 -4.248 1.00 98.56 169 ALA A O 1
ATOM 1201 N N . ILE A 1 170 ? -3.662 9.026 -2.328 1.00 98.06 170 ILE A N 1
ATOM 1202 C CA . ILE A 1 170 ? -5.070 8.748 -2.024 1.00 98.06 170 ILE A CA 1
ATOM 1203 C C . ILE A 1 170 ? -5.995 9.444 -3.026 1.00 98.06 170 ILE A C 1
ATOM 1205 O O . ILE A 1 170 ? -5.838 10.636 -3.298 1.00 98.06 170 ILE A O 1
ATOM 1209 N N . ASP A 1 171 ? -6.971 8.697 -3.543 1.00 97.44 171 ASP A N 1
ATOM 1210 C CA . ASP A 1 171 ? -7.994 9.108 -4.506 1.00 97.44 171 ASP A CA 1
ATOM 1211 C C . ASP A 1 171 ? -7.417 9.747 -5.795 1.00 97.44 171 ASP A C 1
ATOM 1213 O O . ASP A 1 171 ? -8.081 10.553 -6.456 1.00 97.44 171 ASP A O 1
ATOM 1217 N N . ALA A 1 172 ? -6.165 9.431 -6.144 1.00 98.31 172 ALA A N 1
ATOM 1218 C CA . ALA A 1 172 ? -5.401 10.125 -7.185 1.00 98.31 172 ALA A CA 1
ATOM 1219 C C . ALA A 1 172 ? -5.125 9.290 -8.448 1.00 98.31 172 ALA A C 1
ATOM 1221 O O . ALA A 1 172 ? -4.595 9.819 -9.429 1.00 98.31 172 ALA A O 1
ATOM 1222 N N . ALA A 1 173 ? -5.465 8.000 -8.455 1.00 98.44 173 ALA A N 1
ATOM 1223 C CA . ALA A 1 173 ? -5.239 7.126 -9.599 1.00 98.44 173 ALA A CA 1
ATOM 1224 C C . ALA A 1 173 ? -6.345 7.233 -10.658 1.00 98.44 173 ALA A C 1
ATOM 1226 O O . ALA A 1 173 ? -7.491 7.604 -10.394 1.00 98.44 173 ALA A O 1
ATOM 1227 N N . LEU A 1 174 ? -6.002 6.834 -11.883 1.00 97.88 174 LEU A N 1
ATOM 1228 C CA . LEU A 1 174 ? -6.979 6.555 -12.929 1.00 97.88 174 LEU A CA 1
ATOM 1229 C C . LEU A 1 174 ? -7.660 5.208 -12.649 1.00 97.88 174 LEU A C 1
ATOM 1231 O O . LEU A 1 174 ? -6.974 4.212 -12.458 1.00 97.88 174 LEU A O 1
ATOM 1235 N N . ASP A 1 175 ? -8.987 5.121 -12.699 1.00 97.12 175 ASP A N 1
ATOM 1236 C CA . ASP A 1 175 ? -9.662 3.821 -12.587 1.00 97.12 175 ASP A CA 1
ATOM 1237 C C . ASP A 1 175 ? -9.371 2.939 -13.820 1.00 97.12 175 ASP A C 1
ATOM 1239 O O . ASP A 1 175 ? -9.739 3.273 -14.951 1.00 97.12 175 ASP A O 1
ATOM 1243 N N . LEU A 1 176 ? -8.677 1.818 -13.596 1.00 96.31 176 LEU A N 1
ATOM 1244 C CA . LEU A 1 176 ? -8.318 0.823 -14.615 1.00 96.31 176 LEU A CA 1
ATOM 1245 C C . LEU A 1 176 ? -9.199 -0.440 -14.564 1.00 96.31 176 LEU A C 1
ATOM 1247 O O . LEU A 1 176 ? -8.948 -1.373 -15.328 1.00 96.31 176 LEU A O 1
ATOM 1251 N N . GLY A 1 177 ? -10.214 -0.491 -13.693 1.00 95.75 177 GLY A N 1
ATOM 1252 C CA . GLY A 1 177 ? -11.120 -1.636 -13.554 1.00 95.75 177 GLY A CA 1
ATOM 1253 C C . GLY A 1 177 ? -10.527 -2.838 -12.807 1.00 95.75 177 GLY A C 1
ATOM 1254 O O . GLY A 1 177 ? -10.863 -3.977 -13.129 1.00 95.75 177 GLY A O 1
ATOM 1255 N N . LEU A 1 178 ? -9.619 -2.603 -11.852 1.00 95.38 178 LEU A N 1
ATOM 1256 C CA . LEU A 1 178 ? -9.128 -3.632 -10.927 1.00 95.38 178 LEU A CA 1
ATOM 1257 C C . LEU A 1 178 ? -9.958 -3.604 -9.637 1.00 95.38 178 LEU A C 1
ATOM 1259 O O . LEU A 1 178 ? -10.002 -2.579 -8.969 1.00 95.38 178 LEU A O 1
ATOM 1263 N N . ASP A 1 179 ? -10.569 -4.735 -9.272 1.00 95.62 179 ASP A N 1
ATOM 1264 C CA . ASP A 1 179 ? -11.572 -4.793 -8.190 1.00 95.62 179 ASP A CA 1
ATOM 1265 C C . ASP A 1 179 ? -10.986 -4.878 -6.768 1.00 95.62 179 ASP A C 1
ATOM 1267 O O . ASP A 1 179 ? -11.693 -4.645 -5.787 1.00 95.62 179 ASP A O 1
ATOM 1271 N N . THR A 1 180 ? -9.716 -5.266 -6.634 1.00 94.62 180 THR A N 1
ATOM 1272 C CA . THR A 1 180 ? -9.043 -5.431 -5.335 1.00 94.62 180 THR A CA 1
ATOM 1273 C C . THR A 1 180 ? -7.603 -4.960 -5.403 1.00 94.62 180 THR A C 1
ATOM 1275 O O . THR A 1 180 ? -7.007 -5.027 -6.479 1.00 94.62 180 THR A O 1
ATOM 1278 N N . ASP A 1 181 ? -7.019 -4.583 -4.274 1.00 95.31 181 ASP A N 1
ATOM 1279 C CA . ASP A 1 181 ? -5.601 -4.238 -4.138 1.00 95.31 181 ASP A CA 1
ATOM 1280 C C . ASP A 1 181 ? -4.701 -5.453 -3.794 1.00 95.31 181 ASP A C 1
ATOM 1282 O O . ASP A 1 181 ? -5.067 -6.605 -4.071 1.00 95.31 181 ASP A O 1
ATOM 1286 N N . LEU A 1 182 ? -3.484 -5.200 -3.292 1.00 95.12 182 LEU A N 1
ATOM 1287 C CA . LEU A 1 182 ? -2.514 -6.222 -2.882 1.00 95.12 182 LEU A CA 1
ATOM 1288 C C . LEU A 1 182 ? -3.013 -7.076 -1.707 1.00 95.12 182 LEU A C 1
ATOM 1290 O O . LEU A 1 182 ? -2.851 -8.295 -1.758 1.00 95.12 182 LEU A O 1
ATOM 1294 N N . ASP A 1 183 ? -3.657 -6.472 -0.714 1.00 92.12 183 ASP A N 1
ATOM 1295 C CA . ASP A 1 183 ? -4.174 -7.150 0.481 1.00 92.12 183 ASP A CA 1
ATOM 1296 C C . ASP A 1 183 ? -5.521 -7.842 0.231 1.00 92.12 183 ASP A C 1
ATOM 1298 O O . ASP A 1 183 ? -5.957 -8.731 0.969 1.00 92.12 183 ASP A O 1
ATOM 1302 N N . GLY A 1 184 ? -6.166 -7.503 -0.884 1.00 92.00 184 GLY A N 1
ATOM 1303 C CA . GLY A 1 184 ? -7.489 -7.990 -1.240 1.00 92.00 184 GLY A CA 1
ATOM 1304 C C . GLY A 1 184 ? -8.618 -7.120 -0.722 1.00 92.00 184 GLY A C 1
ATOM 1305 O O . GLY A 1 184 ? -9.769 -7.564 -0.784 1.00 92.00 184 GLY A O 1
ATOM 1306 N N . ASP A 1 185 ? -8.303 -5.910 -0.271 1.00 91.50 185 ASP A N 1
ATOM 1307 C CA . ASP A 1 185 ? -9.296 -4.909 0.057 1.00 91.50 185 ASP A CA 1
ATOM 1308 C C . ASP A 1 185 ? -9.978 -4.428 -1.249 1.00 91.50 185 ASP A C 1
ATOM 1310 O O . ASP A 1 185 ? -9.345 -4.396 -2.315 1.00 91.50 185 ASP A O 1
ATOM 1314 N N . PRO A 1 186 ? -11.295 -4.131 -1.228 1.00 93.06 186 PRO A N 1
ATOM 1315 C CA . PRO A 1 186 ? -12.014 -3.636 -2.403 1.00 93.06 186 PRO A CA 1
ATOM 1316 C C . PRO A 1 186 ? -11.450 -2.319 -2.936 1.00 93.06 186 PRO A C 1
ATOM 1318 O O . PRO A 1 186 ? -11.149 -1.426 -2.159 1.00 93.06 186 PRO A O 1
ATOM 1321 N N . ARG A 1 187 ? -11.416 -2.146 -4.256 1.00 94.31 187 ARG A N 1
ATOM 1322 C CA . ARG A 1 187 ? -10.985 -0.902 -4.906 1.00 94.31 187 ARG A CA 1
ATOM 1323 C C . ARG A 1 187 ? -12.162 -0.270 -5.669 1.00 94.31 187 ARG A C 1
ATOM 1325 O O . ARG A 1 187 ? -12.746 -0.953 -6.512 1.00 94.31 187 ARG A O 1
ATOM 1332 N N . PRO A 1 188 ? -12.534 1.001 -5.414 1.00 94.62 188 PRO A N 1
ATOM 1333 C CA . PRO A 1 188 ? -11.992 1.912 -4.398 1.00 94.62 188 PRO A CA 1
ATOM 1334 C C . PRO A 1 188 ? -12.555 1.678 -2.979 1.00 94.62 188 PRO A C 1
ATOM 1336 O O . PRO A 1 188 ? -13.712 1.264 -2.835 1.00 94.62 188 PRO A O 1
ATOM 1339 N N . LEU A 1 189 ? -11.786 2.015 -1.934 1.00 89.88 189 LEU A N 1
ATOM 1340 C CA . LEU A 1 189 ? -12.275 2.050 -0.539 1.00 89.88 189 LEU A CA 1
ATOM 1341 C C . LEU A 1 189 ? -12.826 3.417 -0.110 1.00 89.88 189 LEU A C 1
ATOM 1343 O O . LEU A 1 189 ? -13.727 3.482 0.735 1.00 89.88 189 LEU A O 1
ATOM 1347 N N . LEU A 1 190 ? -12.268 4.500 -0.654 1.00 88.75 190 LEU A N 1
ATOM 1348 C CA . LEU A 1 190 ? -12.630 5.877 -0.319 1.00 88.75 190 LEU A CA 1
ATOM 1349 C C . LEU A 1 190 ? -13.404 6.537 -1.471 1.00 88.75 190 LEU A C 1
ATOM 1351 O O . LEU A 1 190 ? -14.414 5.994 -1.924 1.00 88.75 190 LEU A O 1
ATOM 1355 N N . ALA A 1 191 ? -13.034 7.752 -1.880 1.00 92.69 191 ALA A N 1
ATOM 1356 C CA . ALA A 1 191 ? -13.775 8.509 -2.889 1.00 92.69 191 ALA A CA 1
ATOM 1357 C C . ALA A 1 191 ? -13.359 8.143 -4.323 1.00 92.69 191 ALA A C 1
ATOM 1359 O O . ALA A 1 191 ? -14.133 8.353 -5.260 1.00 92.69 191 ALA A O 1
ATOM 1360 N N . GLY A 1 192 ? -12.158 7.603 -4.487 1.00 95.31 192 GLY A N 1
ATOM 1361 C CA . GLY A 1 192 ? -11.541 7.215 -5.737 1.00 95.31 192 GLY A CA 1
ATOM 1362 C C . GLY A 1 192 ? -10.496 6.129 -5.514 1.00 95.31 192 GLY A C 1
ATOM 1363 O O . GLY A 1 192 ? -10.388 5.556 -4.437 1.00 95.31 192 GLY A O 1
ATOM 1364 N N . VAL A 1 193 ? -9.785 5.812 -6.589 1.00 98.12 193 VAL A N 1
ATOM 1365 C CA . VAL A 1 193 ? -8.758 4.774 -6.605 1.00 98.12 193 VAL A CA 1
ATOM 1366 C C . VAL A 1 193 ? -7.422 5.385 -6.184 1.00 98.12 193 VAL A C 1
ATOM 1368 O O . VAL A 1 193 ? -7.079 6.485 -6.624 1.00 98.12 193 VAL A O 1
ATOM 1371 N N . ASP A 1 194 ? -6.639 4.650 -5.405 1.00 98.50 194 ASP A N 1
ATOM 1372 C CA . ASP A 1 194 ? -5.335 5.083 -4.915 1.00 98.50 194 ASP A CA 1
ATOM 1373 C C . ASP A 1 194 ? -4.188 4.683 -5.852 1.00 98.50 194 ASP A C 1
ATOM 1375 O O . ASP A 1 194 ? -4.175 3.608 -6.468 1.00 98.50 194 ASP A O 1
ATOM 1379 N N . ILE A 1 195 ? -3.185 5.557 -5.957 1.00 98.88 195 ILE A N 1
ATOM 1380 C CA . ILE A 1 195 ? -1.921 5.260 -6.639 1.00 98.88 195 ILE A CA 1
ATOM 1381 C C . ILE A 1 195 ? -1.138 4.249 -5.793 1.00 98.88 195 ILE A C 1
ATOM 1383 O O . ILE A 1 195 ? -1.005 4.401 -4.585 1.00 98.88 195 ILE A O 1
ATOM 1387 N N . GLY A 1 196 ? -0.545 3.251 -6.443 1.00 98.56 196 GLY A N 1
ATOM 1388 C CA . GLY A 1 196 ? 0.226 2.195 -5.795 1.00 98.56 196 GLY A CA 1
ATOM 1389 C C . GLY A 1 196 ? -0.545 0.887 -5.668 1.00 98.56 196 GLY A C 1
ATOM 1390 O O . GLY A 1 196 ? -1.657 0.738 -6.179 1.00 98.56 196 GLY A O 1
ATOM 1391 N N . ALA A 1 197 ? 0.099 -0.087 -5.028 1.00 97.50 197 ALA A N 1
ATOM 1392 C CA . ALA A 1 197 ? -0.405 -1.452 -4.892 1.00 97.50 197 ALA A CA 1
ATOM 1393 C C . ALA A 1 197 ? -1.527 -1.614 -3.857 1.00 97.50 197 ALA A C 1
ATOM 1395 O O . ALA A 1 197 ? -2.176 -2.656 -3.856 1.00 97.50 197 ALA A O 1
ATOM 1396 N N . ASP A 1 198 ? -1.756 -0.606 -3.019 1.00 95.31 198 ASP A N 1
ATOM 1397 C CA . ASP A 1 198 ? -2.595 -0.665 -1.821 1.00 95.31 198 ASP A CA 1
ATOM 1398 C C . ASP A 1 198 ? -3.630 0.467 -1.825 1.00 95.31 198 ASP A C 1
ATOM 1400 O O . ASP A 1 198 ? -3.331 1.551 -2.332 1.00 95.31 198 ASP A O 1
ATOM 1404 N N . GLU A 1 199 ? -4.833 0.213 -1.308 1.00 95.94 199 GLU A N 1
ATOM 1405 C CA . GLU A 1 199 ? -5.835 1.245 -1.019 1.00 95.94 199 GLU A CA 1
ATOM 1406 C C . GLU A 1 199 ? -5.732 1.691 0.445 1.00 95.94 199 GLU A C 1
ATOM 1408 O O . GLU A 1 199 ? -5.632 0.887 1.371 1.00 95.94 199 GLU A O 1
ATOM 1413 N N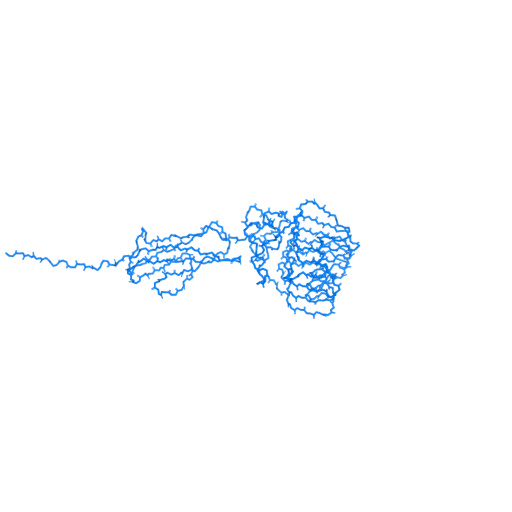 . ALA A 1 200 ? -5.828 2.992 0.691 1.00 95.38 200 ALA A N 1
ATOM 1414 C CA . ALA A 1 200 ? -5.883 3.543 2.025 1.00 95.38 200 ALA A CA 1
ATOM 1415 C C . ALA A 1 200 ? -7.139 3.041 2.741 1.00 95.38 200 ALA A C 1
ATOM 1417 O O . ALA A 1 200 ? -8.274 3.411 2.429 1.00 95.38 200 ALA A O 1
ATOM 1418 N N . ASN A 1 201 ? -6.915 2.254 3.790 1.00 94.06 201 ASN A N 1
ATOM 1419 C CA . ASN A 1 201 ? -7.968 1.676 4.610 1.00 94.06 201 ASN A CA 1
ATOM 1420 C C . ASN A 1 201 ? -7.939 2.239 6.052 1.00 94.06 201 ASN A C 1
ATOM 1422 O O . ASN A 1 201 ? -7.813 1.487 7.023 1.00 94.06 201 ASN A O 1
ATOM 1426 N N . PRO A 1 202 ? -8.036 3.569 6.271 1.00 92.62 202 PRO A N 1
ATOM 1427 C CA . PRO A 1 202 ? -7.984 4.128 7.614 1.00 92.62 202 PRO A CA 1
ATOM 1428 C C . PRO A 1 202 ? -9.249 3.778 8.406 1.00 92.62 202 PRO A C 1
ATOM 1430 O O . PRO A 1 202 ? -10.381 4.041 7.982 1.00 92.62 202 PRO A O 1
ATOM 1433 N N . ILE A 1 203 ? -9.062 3.265 9.624 1.00 93.75 203 ILE A N 1
ATOM 1434 C CA . ILE A 1 203 ? -10.149 3.140 10.597 1.00 93.75 203 ILE A CA 1
ATOM 1435 C C . ILE A 1 203 ? -10.453 4.521 11.176 1.00 93.75 203 ILE A C 1
ATOM 1437 O O . ILE A 1 203 ? -9.606 5.132 11.827 1.00 93.75 203 ILE A O 1
ATOM 1441 N N . THR A 1 204 ? -11.679 5.009 11.005 1.00 93.69 204 THR A N 1
ATOM 1442 C CA . THR A 1 204 ? -12.109 6.288 11.594 1.00 93.69 204 THR A CA 1
ATOM 1443 C C . THR A 1 204 ? -13.443 6.155 12.311 1.00 93.69 204 THR A C 1
ATOM 1445 O O . THR A 1 204 ? -14.176 5.186 12.131 1.00 93.69 204 THR A O 1
ATOM 1448 N N . GLY A 1 205 ? -13.766 7.118 13.178 1.00 96.00 205 GLY A N 1
ATOM 1449 C CA . GLY A 1 205 ? -15.058 7.157 13.868 1.00 96.00 205 GLY A CA 1
ATOM 1450 C C . GLY A 1 205 ? -15.308 5.984 14.820 1.00 96.00 205 GLY A C 1
ATOM 1451 O O . GLY A 1 205 ? -16.468 5.680 15.093 1.00 96.00 205 GLY A O 1
ATOM 1452 N N . LEU A 1 206 ? -14.248 5.327 15.314 1.00 98.38 206 LEU A N 1
ATOM 1453 C CA . LEU A 1 206 ? -14.381 4.263 16.303 1.00 98.38 206 LEU A CA 1
ATOM 1454 C C . LEU A 1 206 ? -15.073 4.801 17.557 1.00 98.38 206 LEU A C 1
ATOM 1456 O O . LEU A 1 206 ? -14.612 5.747 18.193 1.00 98.38 206 LEU A O 1
ATOM 1460 N N . THR A 1 207 ? -16.175 4.164 17.920 1.00 98.38 207 THR A N 1
ATOM 1461 C CA . THR A 1 207 ? -16.927 4.436 19.141 1.00 98.38 207 THR A CA 1
ATOM 1462 C C . THR A 1 207 ? -17.610 3.160 19.608 1.00 98.38 207 THR A C 1
ATOM 1464 O O . THR A 1 207 ? -17.672 2.174 18.871 1.00 98.38 207 THR A O 1
ATOM 1467 N N . PHE A 1 208 ? -18.155 3.172 20.823 1.00 98.31 208 PHE A N 1
ATOM 1468 C CA . PHE A 1 208 ? -19.052 2.115 21.261 1.00 98.31 208 PHE A CA 1
ATOM 1469 C C . PHE A 1 208 ? -20.246 2.602 22.076 1.00 98.31 208 PHE A C 1
ATOM 1471 O O . PHE A 1 208 ? -20.232 3.635 22.757 1.00 98.31 208 PHE A O 1
ATOM 1478 N N . SER A 1 209 ? -21.283 1.773 22.038 1.00 98.00 209 SER A N 1
ATOM 1479 C CA . SER A 1 209 ? -22.449 1.830 22.907 1.00 98.00 209 SER A CA 1
ATOM 1480 C C . SER A 1 209 ? -22.462 0.634 23.857 1.00 98.00 209 SER A C 1
ATOM 1482 O O . SER A 1 209 ? -21.889 -0.417 23.561 1.00 98.00 209 SER A O 1
ATOM 1484 N N . TYR A 1 210 ? -23.108 0.809 25.010 1.00 98.19 210 TYR A N 1
ATOM 1485 C CA . TYR A 1 210 ? -23.360 -0.276 25.947 1.00 98.19 210 TYR A CA 1
ATOM 1486 C C . TYR A 1 210 ? -24.790 -0.221 26.488 1.00 98.19 210 TYR A C 1
ATOM 1488 O O . TYR A 1 210 ? -25.403 0.850 26.535 1.00 98.19 210 TYR A O 1
ATOM 1496 N N . ALA A 1 211 ? -25.321 -1.371 26.894 1.00 97.88 211 ALA A N 1
ATOM 1497 C CA . ALA A 1 211 ? -26.639 -1.498 27.501 1.00 97.88 211 ALA A CA 1
ATOM 1498 C C . ALA A 1 211 ? -26.604 -2.486 28.683 1.00 97.88 211 ALA A C 1
ATOM 1500 O O . ALA A 1 211 ? -26.037 -3.566 28.527 1.00 97.88 211 ALA A O 1
ATOM 1501 N N . PRO A 1 212 ? -27.246 -2.178 29.825 1.00 97.56 212 PRO A N 1
ATOM 1502 C CA . PRO A 1 212 ? -27.963 -0.935 30.133 1.00 97.56 212 PRO A CA 1
ATOM 1503 C C . PRO A 1 212 ? -27.042 0.298 30.243 1.00 97.56 212 PRO A C 1
ATOM 1505 O O . PRO A 1 212 ? -25.910 0.202 30.700 1.00 97.56 212 PRO A O 1
ATOM 1508 N N . SER A 1 213 ? -27.537 1.464 29.814 1.00 94.12 213 SER A N 1
ATOM 1509 C CA . SER A 1 213 ? -26.855 2.770 29.876 1.00 94.12 213 SER A CA 1
ATOM 1510 C C . SER A 1 213 ? -27.847 3.825 30.398 1.00 94.12 213 SER A C 1
ATOM 1512 O O . SER A 1 213 ? -29.031 3.737 30.067 1.00 94.12 213 SER A O 1
ATOM 1514 N N . PRO A 1 214 ? -27.425 4.825 31.200 1.00 95.38 214 PRO A N 1
ATOM 1515 C CA . PRO A 1 214 ? -26.035 5.191 31.501 1.00 95.38 214 PRO A CA 1
ATOM 1516 C C . PRO A 1 214 ? -25.359 4.349 32.591 1.00 95.38 214 PRO A C 1
ATOM 1518 O O . PRO A 1 214 ? -24.139 4.421 32.722 1.00 95.38 214 PRO A O 1
ATOM 1521 N N . VAL A 1 215 ? -26.113 3.550 33.348 1.00 95.62 215 VAL A N 1
ATOM 1522 C CA . VAL A 1 215 ? -25.600 2.728 34.454 1.00 95.62 215 VAL A CA 1
ATOM 1523 C C . VAL A 1 215 ? -25.946 1.264 34.206 1.00 95.62 215 VAL A C 1
ATOM 1525 O O . VAL A 1 215 ? -27.095 0.957 33.888 1.00 95.62 215 VAL A O 1
ATOM 1528 N N . THR A 1 216 ? -24.964 0.382 34.381 1.00 97.06 216 THR A N 1
ATOM 1529 C CA . THR A 1 216 ? -25.164 -1.072 34.464 1.00 97.06 216 THR A CA 1
ATOM 1530 C C . THR A 1 216 ? -25.010 -1.547 35.914 1.00 97.06 216 THR A C 1
ATOM 1532 O O . THR A 1 216 ? -24.620 -0.770 36.786 1.00 97.06 216 THR A O 1
ATOM 1535 N N . ILE A 1 217 ? -25.361 -2.798 36.200 1.00 97.00 217 ILE A N 1
ATOM 1536 C CA . ILE A 1 217 ? -25.393 -3.353 37.557 1.00 97.00 217 ILE A CA 1
ATOM 1537 C C . ILE A 1 217 ? -24.394 -4.504 37.670 1.00 97.00 217 ILE A C 1
ATOM 1539 O O . ILE A 1 217 ? -24.375 -5.385 36.809 1.00 97.00 217 ILE A O 1
ATOM 1543 N N . ALA A 1 218 ? -23.607 -4.508 38.747 1.00 97.12 218 ALA A N 1
ATOM 1544 C CA . ALA A 1 218 ? -22.669 -5.583 39.052 1.00 97.12 218 ALA A CA 1
ATOM 1545 C C . ALA A 1 218 ? -23.384 -6.950 39.105 1.00 97.12 218 ALA A C 1
ATOM 1547 O O . ALA A 1 218 ? -24.476 -7.077 39.671 1.00 97.12 218 ALA A O 1
ATOM 1548 N N . GLY A 1 219 ? -22.787 -7.969 38.487 1.00 96.50 219 GLY A N 1
ATOM 1549 C CA . GLY A 1 219 ? -23.338 -9.321 38.370 1.00 96.50 219 GLY A CA 1
ATOM 1550 C C . GLY A 1 219 ? -24.415 -9.511 37.292 1.00 96.50 219 GLY A C 1
ATOM 1551 O O . GLY A 1 219 ? -24.946 -10.615 37.169 1.00 96.50 219 GLY A O 1
ATOM 1552 N N . LEU A 1 220 ? -24.757 -8.479 36.506 1.00 96.81 220 LEU A N 1
ATOM 1553 C CA . LEU A 1 220 ? -25.670 -8.589 35.361 1.00 96.81 220 LEU A CA 1
ATOM 1554 C C . LEU A 1 220 ? -24.942 -8.404 34.023 1.00 96.81 220 LEU A C 1
ATOM 1556 O O . LEU A 1 220 ? -23.928 -7.712 33.925 1.00 96.81 220 LEU A O 1
ATOM 1560 N N . ASN A 1 221 ? -25.508 -8.993 32.967 1.00 98.06 221 ASN A N 1
ATOM 1561 C CA . ASN A 1 221 ? -25.001 -8.837 31.605 1.00 98.06 221 ASN A CA 1
ATOM 1562 C C . ASN A 1 221 ? -25.047 -7.371 31.163 1.00 98.06 221 ASN A C 1
ATOM 1564 O O . ASN A 1 221 ? -26.110 -6.746 31.147 1.00 98.06 221 ASN A O 1
ATOM 1568 N N . THR A 1 222 ? -23.902 -6.879 30.704 1.00 98.31 222 THR A N 1
ATOM 1569 C CA . THR A 1 222 ? -23.753 -5.631 29.963 1.00 98.31 222 THR A CA 1
ATOM 1570 C C . THR A 1 222 ? -23.403 -5.966 28.516 1.00 98.31 222 THR A C 1
ATOM 1572 O O . THR A 1 222 ? -22.462 -6.708 28.246 1.00 98.31 222 THR A O 1
ATOM 1575 N N . TYR A 1 223 ? -24.177 -5.443 27.573 1.00 98.31 223 TYR A N 1
ATOM 1576 C CA . TYR A 1 223 ? -24.008 -5.662 26.139 1.00 98.31 223 TYR A CA 1
ATOM 1577 C C . TYR A 1 223 ? -23.216 -4.504 25.552 1.00 98.31 223 TYR A C 1
ATOM 1579 O O . TYR A 1 223 ? -23.592 -3.357 25.768 1.00 98.31 223 TYR A O 1
ATOM 1587 N N . PHE A 1 224 ? -22.168 -4.796 24.794 1.00 98.56 224 PHE A N 1
ATOM 1588 C CA . PHE A 1 224 ? -21.282 -3.832 24.153 1.00 98.56 224 PHE A CA 1
ATOM 1589 C C . PHE A 1 224 ? -21.350 -3.977 22.633 1.00 98.56 224 PHE A C 1
ATOM 1591 O O . PHE A 1 224 ? -21.366 -5.088 22.099 1.00 98.56 224 PHE A O 1
ATOM 1598 N N . SER A 1 225 ? -21.383 -2.847 21.930 1.00 98.19 225 SER A N 1
ATOM 1599 C CA . SER A 1 225 ? -21.337 -2.807 20.469 1.00 98.19 225 SER A CA 1
ATOM 1600 C C . SER A 1 225 ? -20.513 -1.616 20.002 1.00 98.19 225 SER A C 1
ATOM 1602 O O . SER A 1 225 ? -20.842 -0.467 20.311 1.00 98.19 225 SER A O 1
ATOM 1604 N N . ALA A 1 226 ? -19.437 -1.908 19.276 1.00 98.38 226 ALA A N 1
ATOM 1605 C CA . ALA A 1 226 ? -18.570 -0.929 18.642 1.00 98.38 226 ALA A CA 1
ATOM 1606 C C . ALA A 1 226 ? -18.965 -0.694 17.181 1.00 98.38 226 ALA A C 1
ATOM 1608 O O . ALA A 1 226 ? -19.471 -1.591 16.503 1.00 98.38 226 ALA A O 1
ATOM 1609 N N . THR A 1 227 ? -18.700 0.512 16.697 1.00 97.81 227 THR A N 1
ATOM 1610 C CA . THR A 1 227 ? -18.906 0.916 15.304 1.00 97.81 227 THR A CA 1
ATOM 1611 C C . THR A 1 227 ? -17.735 1.766 14.839 1.00 97.81 227 THR A C 1
ATOM 1613 O O . THR A 1 227 ? -17.155 2.496 15.643 1.00 97.81 227 THR A O 1
ATOM 1616 N N . VAL A 1 228 ? -17.450 1.721 13.542 1.00 97.50 228 VAL A N 1
ATOM 1617 C CA . VAL A 1 228 ? -16.503 2.603 12.849 1.00 97.50 228 VAL A CA 1
ATOM 1618 C C . VAL A 1 228 ? -17.237 3.344 11.730 1.00 97.50 228 VAL A C 1
ATOM 1620 O O . VAL A 1 228 ? -18.248 2.854 11.226 1.00 97.50 228 VAL A O 1
ATOM 1623 N N . ALA A 1 229 ? -16.759 4.532 11.366 1.00 94.31 229 ALA A N 1
ATOM 1624 C CA . ALA A 1 229 ? -17.254 5.289 10.217 1.00 94.31 229 ALA A CA 1
ATOM 1625 C C . ALA A 1 229 ? -16.613 4.818 8.903 1.00 94.31 229 ALA A C 1
ATOM 1627 O O . ALA A 1 229 ? -17.298 4.737 7.888 1.00 94.31 229 ALA A O 1
ATOM 1628 N N . THR A 1 230 ? -15.323 4.480 8.940 1.00 90.56 230 THR A N 1
ATOM 1629 C CA . THR A 1 230 ? -14.572 3.884 7.826 1.00 90.56 230 THR A CA 1
ATOM 1630 C C . THR A 1 230 ? -13.649 2.790 8.353 1.00 90.56 230 THR A C 1
ATOM 1632 O O . THR A 1 230 ? -13.383 2.724 9.558 1.00 90.56 230 THR A O 1
ATOM 1635 N N . GLY A 1 231 ? -13.165 1.949 7.445 1.00 91.88 231 GLY A N 1
ATOM 1636 C CA . GLY A 1 231 ? -12.331 0.792 7.741 1.00 91.88 231 GLY A CA 1
ATOM 1637 C C . GLY A 1 231 ? -13.013 -0.495 7.285 1.00 91.88 231 GLY A C 1
ATOM 1638 O O . GLY A 1 231 ? -14.119 -0.820 7.723 1.00 91.88 231 GLY A O 1
ATOM 1639 N N . TRP A 1 232 ? -12.347 -1.230 6.406 1.00 93.25 232 TRP A N 1
ATOM 1640 C CA . TRP A 1 232 ? -12.739 -2.553 5.941 1.00 93.25 232 TRP A CA 1
ATOM 1641 C C . TRP A 1 232 ? -11.983 -3.642 6.711 1.00 93.25 232 TRP A C 1
ATOM 1643 O O . TRP A 1 232 ? -10.914 -3.387 7.261 1.00 93.25 232 TRP A O 1
ATOM 1653 N N . GLY A 1 233 ? -12.563 -4.842 6.815 1.00 93.12 233 GLY A N 1
ATOM 1654 C CA . GLY A 1 233 ? -11.915 -5.978 7.488 1.00 93.12 233 GLY A CA 1
ATOM 1655 C C . GLY A 1 233 ? -11.687 -5.801 9.000 1.00 93.12 233 GLY A C 1
ATOM 1656 O O . GLY A 1 233 ? -10.835 -6.471 9.578 1.00 93.12 233 GLY A O 1
ATOM 1657 N N . VAL A 1 234 ? -12.425 -4.898 9.658 1.00 96.25 234 VAL A N 1
ATOM 1658 C CA . VAL A 1 234 ? -12.160 -4.504 11.050 1.00 96.25 234 VAL A CA 1
ATOM 1659 C C . VAL A 1 234 ? -12.504 -5.609 12.056 1.00 96.25 234 VAL A C 1
ATOM 1661 O O . VAL A 1 234 ? -13.632 -6.100 12.125 1.00 96.25 234 VAL A O 1
ATOM 1664 N N . THR A 1 235 ? -11.539 -5.919 12.916 1.00 97.69 235 THR A N 1
ATOM 1665 C CA . THR A 1 235 ? -11.665 -6.775 14.102 1.00 97.69 235 THR A CA 1
ATOM 1666 C C . THR A 1 235 ? -11.640 -5.935 15.380 1.00 97.69 235 THR A C 1
ATOM 1668 O O . THR A 1 235 ? -11.130 -4.816 15.374 1.00 97.69 235 THR A O 1
ATOM 1671 N N . TYR A 1 236 ? -12.206 -6.455 16.475 1.00 98.44 236 TYR A N 1
ATOM 1672 C CA . TYR A 1 236 ? -12.366 -5.716 17.733 1.00 98.44 236 TYR A CA 1
ATOM 1673 C C . TYR A 1 236 ? -11.877 -6.525 18.935 1.00 98.44 236 TYR A C 1
ATOM 1675 O O . TYR A 1 236 ? -12.209 -7.705 19.067 1.00 98.44 236 TYR A O 1
ATOM 1683 N N . GLU A 1 237 ? -11.159 -5.861 19.837 1.00 98.50 237 GLU A N 1
ATOM 1684 C CA . GLU A 1 237 ? -10.724 -6.377 21.137 1.00 98.50 237 GLU A CA 1
ATOM 1685 C C . GLU A 1 237 ? -11.098 -5.387 22.250 1.00 98.50 237 GLU A C 1
ATOM 1687 O O . GLU A 1 237 ? -10.933 -4.177 22.098 1.00 98.50 237 GLU A O 1
ATOM 1692 N N . TRP A 1 238 ? -11.601 -5.896 23.372 1.00 98.56 238 TRP A N 1
ATOM 1693 C CA . TRP A 1 238 ? -12.104 -5.112 24.495 1.00 98.56 238 TRP A CA 1
ATOM 1694 C C . TRP A 1 238 ? -11.257 -5.332 25.739 1.00 98.56 238 TRP A C 1
ATOM 1696 O O . TRP A 1 238 ? -11.051 -6.469 26.156 1.00 98.56 238 TRP A O 1
ATOM 1706 N N . ALA A 1 239 ? -10.837 -4.241 26.372 1.00 98.38 239 ALA A N 1
ATOM 1707 C CA . ALA A 1 239 ? -10.252 -4.244 27.704 1.00 98.38 239 ALA A CA 1
ATOM 1708 C C . ALA A 1 239 ? -11.196 -3.513 28.666 1.00 98.38 239 ALA A C 1
ATOM 1710 O O . ALA A 1 239 ? -11.370 -2.293 28.589 1.00 98.38 239 ALA A O 1
ATOM 1711 N N . PHE A 1 240 ? -11.813 -4.267 29.577 1.00 98.12 240 PHE A N 1
ATOM 1712 C CA . PHE A 1 240 ? -12.783 -3.731 30.537 1.00 98.12 240 PHE A CA 1
ATOM 1713 C C . PHE A 1 240 ? -12.134 -3.064 31.751 1.00 98.12 240 PHE A C 1
ATOM 1715 O O . PHE A 1 240 ? -12.786 -2.264 32.413 1.00 98.12 240 PHE A O 1
ATOM 1722 N N . ASN A 1 241 ? -10.844 -3.322 32.002 1.00 97.38 241 ASN A N 1
ATOM 1723 C CA . ASN A 1 241 ? -10.079 -2.758 33.121 1.00 97.38 241 ASN A CA 1
ATOM 1724 C C . ASN A 1 241 ? -10.678 -3.068 34.506 1.00 97.38 241 ASN A C 1
ATOM 1726 O O . ASN A 1 241 ? -10.548 -2.281 35.441 1.00 97.38 241 ASN A O 1
ATOM 1730 N N . ASP A 1 242 ? -11.298 -4.236 34.638 1.00 97.06 242 ASP A N 1
ATOM 1731 C CA . ASP A 1 242 ? -11.873 -4.783 35.871 1.00 97.06 242 ASP A CA 1
ATOM 1732 C C . ASP A 1 242 ? -11.098 -5.999 36.411 1.00 97.06 242 ASP A C 1
ATOM 1734 O O . ASP A 1 242 ? -11.528 -6.650 37.356 1.00 97.06 242 ASP A O 1
ATOM 1738 N N . GLY A 1 243 ? -9.940 -6.300 35.816 1.00 96.69 243 GLY A N 1
ATOM 1739 C CA . GLY A 1 243 ? -9.137 -7.486 36.117 1.00 96.69 243 GLY A CA 1
ATOM 1740 C C . GLY A 1 243 ? -9.363 -8.643 35.143 1.00 96.69 243 GLY A C 1
ATOM 1741 O O . GLY A 1 243 ? -8.564 -9.582 35.141 1.00 96.69 243 GLY A O 1
ATOM 1742 N N . THR A 1 244 ? -10.376 -8.571 34.274 1.00 97.00 244 THR A N 1
ATOM 1743 C CA . THR A 1 244 ? -10.515 -9.518 33.163 1.00 97.00 244 THR A CA 1
ATOM 1744 C C . THR A 1 244 ? -9.487 -9.248 32.064 1.00 97.00 244 THR A C 1
ATOM 1746 O O . THR A 1 244 ? -9.078 -8.109 31.818 1.00 97.00 244 THR A O 1
ATOM 1749 N N . GLY A 1 245 ? -9.012 -10.323 31.427 1.00 96.50 245 GLY A N 1
ATOM 1750 C CA . GLY A 1 245 ? -8.131 -10.220 30.264 1.00 96.50 245 GLY A CA 1
ATOM 1751 C C . GLY A 1 245 ? -8.874 -9.688 29.029 1.00 96.50 245 GLY A C 1
ATOM 1752 O O . GLY A 1 245 ? -10.106 -9.701 29.016 1.00 96.50 245 GLY A O 1
ATOM 1753 N N . PRO A 1 246 ? -8.153 -9.247 27.981 1.00 97.31 246 PRO A N 1
ATOM 1754 C CA . PRO A 1 246 ? -8.776 -8.750 26.759 1.00 97.31 246 PRO A CA 1
ATOM 1755 C C . PRO A 1 246 ? -9.697 -9.785 26.101 1.00 97.31 246 PRO A C 1
ATOM 1757 O O . PRO A 1 246 ? -9.365 -10.971 26.042 1.00 97.31 246 PRO A O 1
ATOM 1760 N N . LEU A 1 247 ? -10.843 -9.332 25.591 1.00 98.44 247 LEU A N 1
ATOM 1761 C CA . LEU A 1 247 ? -11.841 -10.177 24.932 1.00 98.44 247 LEU A CA 1
ATOM 1762 C C . LEU A 1 247 ? -12.061 -9.732 23.486 1.00 98.44 247 LEU A C 1
ATOM 1764 O O . LEU A 1 247 ? -12.373 -8.572 23.226 1.00 98.44 247 LEU A O 1
ATOM 1768 N N . ALA A 1 248 ? -11.943 -10.662 22.540 1.00 98.00 248 ALA A N 1
ATOM 1769 C CA . ALA A 1 248 ? -12.208 -10.401 21.129 1.00 98.00 248 ALA A CA 1
ATOM 1770 C C . ALA A 1 248 ? -13.699 -10.553 20.790 1.00 98.00 248 ALA A C 1
ATOM 1772 O O . ALA A 1 248 ? -14.382 -11.436 21.313 1.00 98.00 248 ALA A O 1
ATOM 1773 N N . GLY A 1 249 ? -14.185 -9.731 19.860 1.00 97.38 249 GLY A N 1
ATOM 1774 C CA . GLY A 1 249 ? -15.528 -9.843 19.289 1.00 97.38 249 GLY A CA 1
ATOM 1775 C C . GLY A 1 249 ? -16.296 -8.526 19.260 1.00 97.38 249 GLY A C 1
ATOM 1776 O O . GLY A 1 249 ? -15.986 -7.579 19.975 1.00 97.38 249 GLY A O 1
ATOM 1777 N N . ASN A 1 250 ? -17.309 -8.454 18.404 1.00 97.44 250 ASN A N 1
ATOM 1778 C CA . ASN A 1 250 ? -18.248 -7.338 18.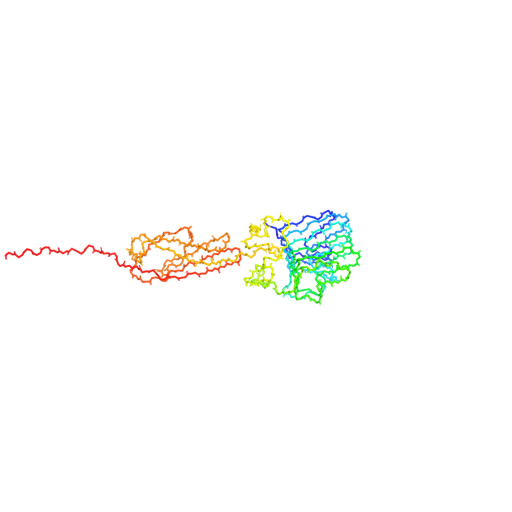338 1.00 97.44 250 ASN A CA 1
ATOM 1779 C C . ASN A 1 250 ? -19.530 -7.815 17.621 1.00 97.44 250 ASN A C 1
ATOM 1781 O O . ASN A 1 250 ? -19.426 -8.244 16.471 1.00 97.44 250 ASN A O 1
ATOM 1785 N N . PRO A 1 251 ? -20.722 -7.775 18.250 1.00 97.50 251 PRO A N 1
ATOM 1786 C CA . PRO A 1 251 ? -20.985 -7.332 19.622 1.00 97.50 251 PRO A CA 1
ATOM 1787 C C . PRO A 1 251 ? -20.398 -8.283 20.678 1.00 97.50 251 PRO A C 1
ATOM 1789 O O . PRO A 1 251 ? -20.038 -9.420 20.375 1.00 97.50 251 PRO A O 1
ATOM 1792 N N . LEU A 1 252 ? -20.320 -7.814 21.925 1.00 96.94 252 LEU A N 1
ATOM 1793 C CA . LEU A 1 252 ? -19.774 -8.557 23.063 1.00 96.94 252 LEU A CA 1
ATOM 1794 C C . LEU A 1 252 ? -20.701 -8.450 24.286 1.00 96.94 252 LEU A C 1
ATOM 1796 O O . LEU A 1 252 ? -21.379 -7.442 24.473 1.00 96.94 252 LEU A O 1
ATOM 1800 N N . ILE A 1 253 ? -20.739 -9.485 25.124 1.00 98.19 253 ILE A N 1
ATOM 1801 C CA . ILE A 1 253 ? -21.443 -9.477 26.416 1.00 98.19 253 ILE A CA 1
ATOM 1802 C C . ILE A 1 253 ? -20.395 -9.619 27.515 1.00 98.19 253 ILE A C 1
ATOM 1804 O O . ILE A 1 253 ? -19.552 -10.508 27.432 1.00 98.19 253 ILE A O 1
ATOM 1808 N N . HIS A 1 254 ? -20.472 -8.769 28.537 1.00 98.19 254 HIS A N 1
ATOM 1809 C CA . HIS A 1 254 ? -19.558 -8.767 29.678 1.00 98.19 254 HIS A CA 1
ATOM 1810 C C . HIS A 1 254 ? -20.305 -8.575 31.001 1.00 98.19 254 HIS A C 1
ATOM 1812 O O . HIS A 1 254 ? -21.354 -7.929 31.034 1.00 98.19 254 HIS A O 1
ATOM 1818 N N . VAL A 1 255 ? -19.770 -9.121 32.090 1.00 97.94 255 VAL A N 1
ATOM 1819 C CA . VAL A 1 255 ? -20.316 -8.981 33.448 1.00 97.94 255 VAL A CA 1
ATOM 1820 C C . VAL A 1 255 ? -19.222 -8.410 34.339 1.00 97.94 255 VAL A C 1
ATOM 1822 O O . VAL A 1 255 ? -18.141 -8.980 34.415 1.00 97.94 255 VAL A O 1
ATOM 1825 N N . PHE A 1 256 ? -19.519 -7.299 35.014 1.00 97.94 256 PHE A N 1
ATOM 1826 C CA . PHE A 1 256 ? -18.638 -6.714 36.024 1.00 97.94 256 PHE A CA 1
ATOM 1827 C C . PHE A 1 256 ? -18.984 -7.291 37.396 1.00 97.94 256 PHE A C 1
ATOM 1829 O O . PHE A 1 256 ? -20.160 -7.296 37.767 1.00 97.94 256 PHE A O 1
ATOM 1836 N N . ASP A 1 257 ? -17.984 -7.747 38.145 1.00 96.50 257 ASP A N 1
ATOM 1837 C CA . ASP A 1 257 ? -18.201 -8.357 39.463 1.00 96.50 257 ASP A CA 1
ATOM 1838 C C . ASP A 1 257 ? -18.459 -7.315 40.560 1.00 96.50 257 ASP A C 1
ATOM 1840 O O . ASP A 1 257 ? -19.306 -7.529 41.430 1.00 96.50 257 ASP A O 1
ATOM 1844 N N . ASP A 1 258 ? -17.786 -6.166 40.481 1.00 96.38 258 ASP A N 1
ATOM 1845 C CA . ASP A 1 258 ? -17.816 -5.121 41.502 1.00 96.38 258 ASP A CA 1
ATOM 1846 C C . ASP A 1 258 ? -18.421 -3.808 40.983 1.00 96.38 258 ASP A C 1
ATOM 1848 O O . ASP A 1 258 ? -18.447 -3.514 39.784 1.00 96.38 258 ASP A O 1
ATOM 1852 N N . GLU A 1 259 ? -18.921 -2.984 41.909 1.00 96.94 259 GLU A N 1
ATOM 1853 C CA . GLU A 1 259 ? -19.314 -1.614 41.587 1.00 96.94 259 GLU A CA 1
ATOM 1854 C C . GLU A 1 259 ? -18.077 -0.728 41.413 1.00 96.94 259 GLU A C 1
ATOM 1856 O O . GLU A 1 259 ? -17.211 -0.650 42.285 1.00 96.94 259 GLU A O 1
ATOM 1861 N N . ALA A 1 260 ? -17.993 -0.040 40.279 1.00 97.50 260 ALA A N 1
ATOM 1862 C CA . ALA A 1 260 ? -16.947 0.930 39.994 1.00 97.50 260 ALA A CA 1
ATOM 1863 C C . ALA A 1 260 ? -17.312 1.753 38.754 1.00 97.50 260 ALA A C 1
ATOM 1865 O O . ALA A 1 260 ? -18.310 1.516 38.071 1.00 97.50 260 ALA A O 1
ATOM 1866 N N . VAL A 1 261 ? -16.459 2.719 38.427 1.00 98.12 261 VAL A N 1
ATOM 1867 C CA . VAL A 1 261 ? -16.423 3.302 37.085 1.00 98.12 261 VAL A CA 1
ATOM 1868 C C . VAL A 1 261 ? -15.234 2.694 36.357 1.00 98.12 261 VAL A C 1
ATOM 1870 O O . VAL A 1 261 ? -14.087 2.995 36.685 1.00 98.12 261 VAL A O 1
ATOM 1873 N N . TYR A 1 262 ? -15.510 1.852 35.367 1.00 98.19 262 TYR A N 1
ATOM 1874 C CA . TYR A 1 262 ? -14.483 1.199 34.565 1.00 98.19 262 TYR A CA 1
ATOM 1875 C C . TYR A 1 262 ? -14.224 2.002 33.293 1.00 98.19 262 TYR A C 1
ATOM 1877 O O . TYR A 1 262 ? -15.153 2.334 32.555 1.00 98.19 262 TYR A O 1
ATOM 1885 N N . ASN A 1 263 ? -12.962 2.333 33.016 1.00 97.88 263 ASN A N 1
ATOM 1886 C CA . ASN A 1 263 ? -12.586 2.940 31.741 1.00 97.88 263 ASN A CA 1
ATOM 1887 C C . ASN A 1 263 ? -12.475 1.838 30.684 1.00 97.88 263 ASN A C 1
ATOM 1889 O O . ASN A 1 263 ? -11.402 1.272 30.513 1.00 97.88 263 ASN A O 1
ATOM 1893 N N . VAL A 1 264 ? -13.570 1.511 30.005 1.00 98.44 264 VAL A N 1
ATOM 1894 C CA . VAL A 1 264 ? -13.582 0.443 28.998 1.00 98.44 264 VAL A CA 1
ATOM 1895 C C . VAL A 1 264 ? -12.918 0.940 27.719 1.00 98.44 264 VAL A C 1
ATOM 1897 O O . VAL A 1 264 ? -13.239 2.029 27.238 1.00 98.44 264 VAL A O 1
ATOM 1900 N N . ILE A 1 265 ? -12.000 0.143 27.176 1.00 98.50 265 ILE A N 1
ATOM 1901 C CA . ILE A 1 265 ? -11.264 0.415 25.940 1.00 98.50 265 ILE A CA 1
ATOM 1902 C C . ILE A 1 265 ? -11.703 -0.605 24.893 1.00 98.50 265 ILE A C 1
ATOM 1904 O O . ILE A 1 265 ? -11.667 -1.806 25.154 1.00 98.50 265 ILE A O 1
ATOM 1908 N N . VAL A 1 266 ? -12.071 -0.136 23.705 1.00 98.62 266 VAL A N 1
ATOM 1909 C CA . VAL A 1 266 ? -12.175 -0.972 22.507 1.00 98.62 266 VAL A CA 1
ATOM 1910 C C . VAL A 1 266 ? -11.031 -0.630 21.561 1.00 98.62 266 VAL A C 1
ATOM 1912 O O . VAL A 1 266 ? -10.772 0.542 21.285 1.00 98.62 266 VAL A O 1
ATOM 1915 N N . THR A 1 267 ? -10.346 -1.656 21.072 1.00 98.56 267 THR A N 1
ATOM 1916 C CA . THR A 1 267 ? -9.329 -1.574 20.024 1.00 98.56 267 THR A CA 1
ATOM 1917 C C . THR A 1 267 ? -9.926 -2.147 18.748 1.00 98.56 267 THR A C 1
ATOM 1919 O O . THR A 1 267 ? -10.298 -3.317 18.727 1.00 98.56 267 THR A O 1
ATOM 1922 N N . ALA A 1 268 ? -10.027 -1.337 17.699 1.00 98.38 268 ALA A N 1
ATOM 1923 C CA . ALA A 1 268 ? -10.366 -1.782 16.354 1.00 98.38 268 ALA A CA 1
ATOM 1924 C C . ALA A 1 268 ? -9.087 -1.941 15.526 1.00 98.38 268 ALA A C 1
ATOM 1926 O O . ALA A 1 268 ? -8.193 -1.102 15.639 1.00 98.38 268 ALA A O 1
ATOM 1927 N N . ARG A 1 269 ? -8.990 -2.990 14.705 1.00 96.81 269 ARG A N 1
ATOM 1928 C CA . ARG A 1 269 ? -7.809 -3.275 13.874 1.00 96.81 269 ARG A CA 1
ATOM 1929 C C . ARG A 1 269 ? -8.190 -3.836 12.502 1.00 96.81 269 ARG A C 1
ATOM 1931 O O . ARG A 1 269 ? -9.075 -4.685 12.435 1.00 96.81 269 ARG A O 1
ATOM 1938 N N . ASN A 1 270 ? -7.499 -3.408 11.450 1.00 93.44 270 ASN A N 1
ATOM 1939 C CA . ASN A 1 270 ? -7.569 -3.936 10.082 1.00 93.44 270 ASN A CA 1
ATOM 1940 C C . ASN A 1 270 ? -6.153 -4.115 9.494 1.00 93.44 270 ASN A C 1
ATOM 1942 O O . ASN A 1 270 ? -5.185 -4.096 10.259 1.00 93.44 270 ASN A O 1
ATOM 1946 N N . SER A 1 271 ? -6.052 -4.322 8.174 1.00 86.44 271 SER A N 1
ATOM 1947 C CA . SER A 1 271 ? -4.796 -4.407 7.407 1.00 86.44 271 SER A CA 1
ATOM 1948 C C . SER A 1 271 ? -3.898 -3.195 7.665 1.00 86.44 271 SER A C 1
ATOM 1950 O O . SER A 1 271 ? -2.772 -3.358 8.128 1.00 86.44 271 SER A O 1
ATOM 1952 N N . SER A 1 272 ? -4.435 -1.978 7.523 1.00 87.75 272 SER A N 1
ATOM 1953 C CA . SER A 1 272 ? -3.643 -0.752 7.683 1.00 87.75 272 SER A CA 1
ATOM 1954 C C . SER A 1 272 ? -3.169 -0.479 9.110 1.00 87.75 272 SER A C 1
ATOM 1956 O O . SER A 1 272 ? -2.064 0.017 9.319 1.00 87.75 272 SER A O 1
ATOM 1958 N N . GLY A 1 273 ? -3.959 -0.795 10.137 1.00 89.75 273 GLY A N 1
ATOM 1959 C CA . GLY A 1 273 ? -3.510 -0.536 11.501 1.00 89.75 273 GLY A CA 1
ATOM 1960 C C . GLY A 1 273 ? -4.562 -0.722 12.576 1.00 89.75 273 GLY A C 1
ATOM 1961 O O . GLY A 1 273 ? -5.491 -1.514 12.447 1.00 89.75 273 GLY A O 1
ATOM 1962 N N . LEU A 1 274 ? -4.378 -0.012 13.692 1.00 94.62 274 LEU A N 1
ATOM 1963 C CA . LEU A 1 274 ? -5.267 -0.072 14.849 1.00 94.62 274 LEU A CA 1
ATOM 1964 C C . LEU A 1 274 ? -5.652 1.322 15.343 1.00 94.62 274 LEU A C 1
ATOM 1966 O O . LEU A 1 274 ? -4.843 2.248 15.314 1.00 94.62 274 LEU A O 1
ATOM 1970 N N . VAL A 1 275 ? -6.865 1.435 15.877 1.00 96.94 275 VAL A N 1
ATOM 1971 C CA . VAL A 1 275 ? -7.373 2.622 16.574 1.00 96.94 275 VAL A CA 1
ATOM 1972 C C . VAL A 1 275 ? -8.029 2.185 17.875 1.00 96.94 275 VAL A C 1
ATOM 1974 O O . VAL A 1 275 ? -8.658 1.131 17.942 1.00 96.94 275 VAL A O 1
ATOM 1977 N N . GLN A 1 276 ? -7.889 2.995 18.920 1.00 98.31 276 GLN A N 1
ATOM 1978 C CA . GLN A 1 276 ? -8.513 2.750 20.215 1.00 98.31 276 GLN A CA 1
ATOM 1979 C C . GLN A 1 276 ? -9.518 3.842 20.550 1.00 98.31 276 GLN A C 1
ATOM 1981 O O . GLN A 1 276 ? -9.304 5.019 20.262 1.00 98.31 276 GLN A O 1
ATOM 1986 N N . PHE A 1 277 ? -10.604 3.444 21.203 1.00 98.50 277 PHE A N 1
ATOM 1987 C CA . PHE A 1 277 ? -11.562 4.354 21.808 1.00 98.50 277 PHE A CA 1
ATOM 1988 C C . PHE A 1 277 ? -11.842 3.898 23.232 1.00 98.50 277 PHE A C 1
ATOM 1990 O O . PHE A 1 277 ? -12.104 2.721 23.477 1.00 98.50 277 PHE A O 1
ATOM 1997 N N . ASN A 1 278 ? -11.809 4.831 24.178 1.00 97.50 278 ASN A N 1
ATOM 1998 C CA . ASN A 1 278 ? -12.092 4.545 25.573 1.00 97.50 278 ASN A CA 1
ATOM 1999 C C . ASN A 1 278 ? -13.225 5.424 26.096 1.00 97.50 278 ASN A C 1
ATOM 2001 O O . ASN A 1 278 ? -13.321 6.609 25.774 1.00 97.50 278 ASN A O 1
ATOM 2005 N N . ARG A 1 279 ? -14.085 4.842 26.930 1.00 96.69 279 ARG A N 1
ATOM 2006 C CA . ARG A 1 279 ? -15.186 5.560 27.572 1.00 96.69 279 ARG A CA 1
ATOM 2007 C C . ARG A 1 279 ? -15.475 4.962 28.952 1.00 96.69 279 ARG A C 1
ATOM 2009 O O . ARG A 1 279 ? -15.506 3.738 29.084 1.00 96.69 279 ARG A O 1
ATOM 2016 N N . PRO A 1 280 ? -15.744 5.800 29.973 1.00 98.06 280 PRO A N 1
ATOM 2017 C CA . PRO A 1 280 ? -16.159 5.313 31.280 1.00 98.06 280 PRO A CA 1
ATOM 2018 C C . PRO A 1 280 ? -17.533 4.631 31.223 1.00 98.06 280 PRO A C 1
ATOM 2020 O O . PRO A 1 280 ? -18.477 5.151 30.621 1.00 98.06 280 PRO A O 1
ATOM 2023 N N . VAL A 1 281 ? -17.640 3.495 31.909 1.00 98.31 281 VAL A N 1
ATOM 2024 C CA . VAL A 1 281 ? -18.873 2.747 32.157 1.00 98.31 281 VAL A CA 1
ATOM 2025 C C . VAL A 1 281 ? -19.105 2.706 33.661 1.00 98.31 281 VAL A C 1
ATOM 2027 O O . VAL A 1 281 ? -18.284 2.181 34.411 1.00 98.31 281 VAL A O 1
ATOM 2030 N N . THR A 1 282 ? -20.222 3.278 34.104 1.00 98.31 282 THR A N 1
ATOM 2031 C CA . THR A 1 282 ? -20.611 3.265 35.516 1.00 98.31 282 THR A CA 1
ATOM 2032 C C . THR A 1 282 ? -21.350 1.974 35.842 1.00 98.31 282 THR A C 1
ATOM 2034 O O . THR A 1 282 ? -22.410 1.700 35.270 1.00 98.31 282 THR A O 1
ATOM 2037 N N . VAL A 1 283 ? -20.811 1.221 36.796 1.00 98.06 283 VAL A N 1
ATOM 2038 C CA . VAL A 1 283 ? -21.394 0.004 37.359 1.00 98.06 283 VAL A CA 1
ATOM 2039 C C . VAL A 1 283 ? -21.821 0.301 38.790 1.00 98.06 283 VAL A C 1
ATOM 2041 O O . VAL A 1 283 ? -21.000 0.697 39.613 1.00 98.06 283 VAL A O 1
ATOM 2044 N N . ALA A 1 284 ? -23.106 0.134 39.088 1.00 97.12 284 ALA A N 1
ATOM 2045 C CA . ALA A 1 284 ? -23.629 0.263 40.445 1.00 97.12 284 ALA A CA 1
ATOM 2046 C C . ALA A 1 284 ? -23.743 -1.108 41.122 1.00 97.12 284 ALA A C 1
ATOM 2048 O O . ALA A 1 284 ? -23.928 -2.124 40.442 1.00 97.12 284 ALA A O 1
ATOM 2049 N N . ALA A 1 285 ? -23.693 -1.137 42.458 1.00 93.50 285 ALA A N 1
ATOM 2050 C CA . ALA A 1 285 ? -23.956 -2.356 43.208 1.00 93.50 285 ALA A CA 1
ATOM 2051 C C . ALA A 1 285 ? -25.306 -2.971 42.832 1.00 93.50 285 ALA A C 1
ATOM 2053 O O . ALA A 1 285 ? -26.323 -2.287 42.659 1.00 93.50 285 ALA A O 1
ATOM 2054 N N . SER A 1 286 ? -25.327 -4.301 42.788 1.00 86.38 286 SER A N 1
ATOM 2055 C CA . SER A 1 286 ? -26.581 -5.036 42.847 1.00 86.38 286 SER A CA 1
ATOM 2056 C C . SER A 1 286 ? -27.283 -4.682 44.155 1.00 86.38 286 SER A C 1
ATOM 2058 O O . SER A 1 286 ? -26.700 -4.800 45.237 1.00 86.38 286 SER A O 1
ATOM 2060 N N . LEU A 1 287 ? -28.532 -4.217 44.072 1.00 77.69 287 LEU A N 1
ATOM 2061 C CA . LEU A 1 287 ? -29.347 -3.993 45.259 1.00 77.69 287 LEU A CA 1
ATOM 2062 C C . LEU A 1 287 ? -29.615 -5.354 45.907 1.00 77.69 287 LEU A C 1
ATOM 2064 O O . LEU A 1 287 ? -30.573 -6.048 45.567 1.00 77.69 287 LEU A O 1
ATOM 2068 N N . GLY A 1 288 ? -28.768 -5.730 46.865 1.00 61.78 288 GLY A N 1
ATOM 2069 C CA . GLY A 1 288 ? -29.067 -6.812 47.787 1.00 61.78 288 GLY A CA 1
ATOM 2070 C C . GLY A 1 288 ? -30.412 -6.516 48.442 1.00 61.78 288 GLY A C 1
ATOM 2071 O O . GLY A 1 288 ? -30.635 -5.408 48.936 1.00 61.78 288 GLY A O 1
ATOM 2072 N N . THR A 1 289 ? -31.335 -7.477 48.412 1.00 54.47 289 THR A N 1
ATOM 2073 C CA . THR A 1 289 ? -32.651 -7.370 49.054 1.00 54.47 289 THR A CA 1
ATOM 2074 C C . THR A 1 289 ? -32.495 -6.852 50.481 1.00 54.47 289 THR A C 1
ATOM 2076 O O . THR A 1 289 ? -32.109 -7.593 51.384 1.00 54.47 289 THR A O 1
ATOM 2079 N N . THR A 1 290 ? -32.789 -5.570 50.695 1.00 50.88 290 THR A N 1
ATOM 2080 C CA . THR A 1 290 ? -32.810 -4.989 52.033 1.00 50.88 290 THR A CA 1
ATOM 2081 C C . THR A 1 290 ? -34.089 -5.477 52.701 1.00 50.88 290 THR A C 1
ATOM 2083 O O . THR A 1 290 ? -35.184 -4.998 52.409 1.00 50.88 290 THR A O 1
ATOM 2086 N N . TYR A 1 291 ? -33.971 -6.483 53.567 1.00 53.03 291 TYR A N 1
ATOM 2087 C CA . TYR A 1 291 ? -35.078 -6.943 54.398 1.00 53.03 291 TYR A CA 1
ATOM 2088 C C . TYR A 1 291 ? -35.352 -5.864 55.455 1.00 53.03 291 TYR A C 1
ATOM 2090 O O . TYR A 1 291 ? -34.577 -5.695 56.393 1.00 53.03 291 TYR A O 1
ATOM 2098 N N . LEU A 1 292 ? -36.443 -5.111 55.308 1.00 59.66 292 LEU A N 1
ATOM 2099 C CA . LEU A 1 292 ? -36.979 -4.273 56.382 1.00 59.66 292 LEU A CA 1
ATOM 2100 C C . LEU A 1 292 ? -37.851 -5.170 57.276 1.00 59.66 292 LEU A C 1
ATOM 2102 O O . LEU A 1 292 ? -38.954 -5.533 56.856 1.00 59.66 292 LEU A O 1
ATOM 2106 N N . PRO A 1 293 ? -37.416 -5.573 58.486 1.00 56.88 293 PRO A N 1
ATOM 2107 C CA . PRO A 1 293 ? -38.311 -6.276 59.391 1.00 56.88 293 PRO A CA 1
ATOM 2108 C C . PRO A 1 293 ? -39.480 -5.353 59.759 1.00 56.88 293 PRO A C 1
ATOM 2110 O O . PRO A 1 293 ? -39.286 -4.230 60.227 1.00 56.88 293 PRO A O 1
ATOM 2113 N N . ILE A 1 294 ? -40.711 -5.831 59.559 1.00 64.19 294 ILE A N 1
ATOM 2114 C CA . ILE A 1 294 ? -41.913 -5.168 60.068 1.00 64.19 294 ILE A CA 1
ATOM 2115 C C . ILE A 1 294 ? -41.810 -5.112 61.597 1.00 64.19 294 ILE A C 1
ATOM 2117 O O . ILE A 1 294 ? -41.950 -6.125 62.282 1.00 64.19 294 ILE A O 1
ATOM 2121 N N . VAL A 1 295 ? -41.612 -3.914 62.146 1.00 59.91 295 VAL A N 1
ATOM 2122 C CA . VAL A 1 295 ? -41.810 -3.654 63.574 1.00 59.91 295 VAL A CA 1
ATOM 2123 C C . VAL A 1 295 ? -43.300 -3.396 63.792 1.00 59.91 295 VAL A C 1
ATOM 2125 O O . VAL A 1 295 ? -43.783 -2.282 63.592 1.00 59.91 295 VAL A O 1
ATOM 2128 N N . ARG A 1 296 ? -44.057 -4.416 64.214 1.00 54.34 296 ARG A N 1
ATOM 2129 C CA . ARG A 1 296 ? -45.373 -4.177 64.829 1.00 54.34 296 ARG A CA 1
ATOM 2130 C C . ARG A 1 296 ? -45.148 -3.720 66.268 1.00 54.34 296 ARG A C 1
ATOM 2132 O O . ARG A 1 296 ? -44.757 -4.525 67.110 1.00 54.34 296 ARG A O 1
ATOM 2139 N N . ARG A 1 297 ? -45.404 -2.441 66.557 1.00 59.59 297 ARG A N 1
ATOM 2140 C CA . ARG A 1 297 ? -45.603 -1.992 67.942 1.00 59.59 297 ARG A CA 1
ATOM 2141 C C . ARG A 1 297 ? -46.886 -2.643 68.472 1.00 59.59 297 ARG A C 1
ATOM 2143 O O . ARG A 1 297 ? -47.908 -2.602 67.788 1.00 59.59 297 ARG A O 1
ATOM 2150 N N . ARG A 1 298 ? -46.783 -3.298 69.630 1.00 63.75 298 ARG A N 1
ATOM 2151 C CA . ARG A 1 298 ? -47.939 -3.675 70.452 1.00 63.75 298 ARG A CA 1
ATOM 2152 C C . ARG A 1 298 ? -48.418 -2.465 71.236 1.00 63.75 298 ARG A C 1
ATOM 2154 O O . ARG A 1 298 ? -47.545 -1.638 71.585 1.00 63.75 298 ARG A O 1
#

pLDDT: mean 94.35, std 8.25, range [50.88, 98.94]

Sequence (298 aa):
DSEIAGNDSGHYGGGLIVYGGLTVSRTAFIRNEGLRGGGLYQQLTADGIATNNLFLDNGAASGEGHALYLGAGGQVELAHLTIASTSSRPGAAIAVVSGTVQLRNSIVTSHAIGLSNTLGSVSEDYNLFYDNGADSAGTVATGGHSLVGDPQFQDLGADNFHLQTGSPAIDAALDLGLDTDLDGDPRPLLAGVDIGADEANPITGLTFSYAPSPVTIAGLNTYFSATVATGWGVTYEWAFNDGTGPLAGNPLIHVFDDEAVYNVIVTARNSSGLVQFNRPVTVAASLGTTYLPIVRRR

Secondary structure (DSSP, 8-state):
-EEEES-B-SSB-SSEEESS-EEEESEEEES-EESB-SSEEE-SS--EEEEEEEEES-EETTSS-SSEEE-S-SEEEEEEEEEE-SS-EEEEEEEE-SSEEEEES-EEESEEEEEEESSSEEEEES-EEES-SEEEESSEEE-S--EES---EEEGGGTEEEEPTT-TTTT-S------B-SS--BS-SSSSPPSSSS-----B--EEEEES-SEEETTSEEEEEEE-SB-SS-EEEEE-SSSPPPEE-SSEEEE-SS-EEEEEEEEEE-SS-EEEEEEEEEEEPP------------